Protein AF-A0A7J7CIS4-F1 (afdb_monomer)

Sequence (255 aa):
MTFGASVLRVSGGARSNMLHYSSSLSTHIPLPRSYLYLTNGRTRGRRTAAIASVRTFCSSDNTTSATTDAAVVDGEIANNSCSIKDAGNVLDLRVGRIVRAWKHEEADSLYVEEVDIGEAEPRVICSGLVKYIPIHLLQDKKVVVLANLKPRNMRGVKSSGMLMAASDAAHETVELLEPPESSAPGERIWFGSPEDEDHLPTPATPNQISKRKVWEMVQPHLKSDATCNAMLGEHYMRTSVGVVVCPSLKNANIS

Radius of gyration: 32.39 Å; Cα contacts (8 Å, |Δi|>4): 440; chains: 1; bounding box: 128×71×61 Å

Foldseek 3Di:
DDDDDDDDDDDDDDDDDDDDDDDDDDDDDDDDDDDDDDDDDDDDDDDDDDDDDDDDDDDDDDDDDDDDDDDDPDDPPDDPPVVLQLLQLLWFKAKKWFQDWDQDPPDQQKIWTFIFQPDPGTFTAIDRCNQADDRVCRHRAIFIWRQQADWDDDPNDTHRIYTKWWAAPVNNHIFTKHADPPGDRNFTKGWADLVCPVVRDHHDHNVVCVVVVSCVSQQVQWFAAQVQFTHRNPTFTHGNVGGIGTDDDHRTGMD

pLDDT: mean 78.83, std 26.92, range [26.64, 98.88]

Organism: Tripterygium wilfordii (NCBI:txid458696)

Structure (mmCIF, N/CA/C/O backbone):
data_AF-A0A7J7CIS4-F1
#
_entry.id   AF-A0A7J7CIS4-F1
#
loop_
_atom_site.group_PDB
_atom_site.id
_atom_site.type_symb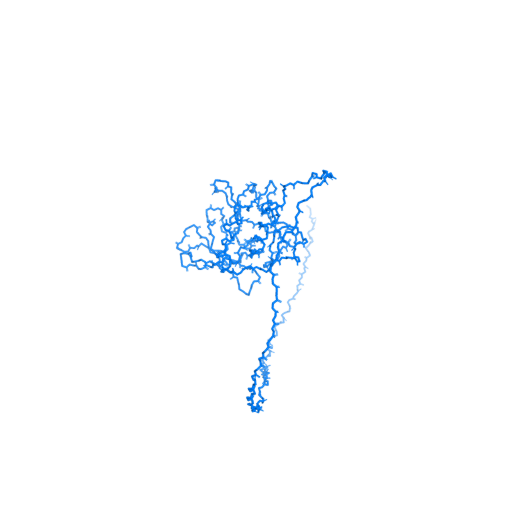ol
_atom_site.label_atom_id
_atom_site.label_alt_id
_atom_site.label_comp_id
_atom_site.label_asym_id
_atom_site.label_entity_id
_atom_site.label_seq_id
_atom_site.pdbx_PDB_ins_code
_atom_site.Cartn_x
_atom_site.Cartn_y
_atom_site.Cartn_z
_atom_site.occupancy
_atom_site.B_iso_or_equiv
_atom_site.auth_seq_id
_atom_site.auth_comp_id
_atom_site.auth_asym_id
_atom_site.auth_atom_id
_atom_site.pdbx_PDB_model_num
ATOM 1 N N . MET A 1 1 ? -64.104 -39.354 -10.771 1.00 43.38 1 MET A N 1
ATOM 2 C CA . MET A 1 1 ? -63.610 -40.679 -11.203 1.00 43.38 1 MET A CA 1
ATOM 3 C C . MET A 1 1 ? -62.099 -40.677 -11.052 1.00 43.38 1 MET A C 1
ATOM 5 O O . MET A 1 1 ? -61.472 -39.669 -11.337 1.00 43.38 1 MET A O 1
ATOM 9 N N . THR A 1 2 ? -61.594 -41.733 -10.434 1.00 38.28 2 THR A N 1
ATOM 10 C CA . THR A 1 2 ? -60.378 -41.822 -9.611 1.00 38.28 2 THR A CA 1
ATOM 11 C C . THR A 1 2 ? -59.174 -42.387 -10.385 1.00 38.28 2 THR A C 1
ATOM 13 O O . THR A 1 2 ? -59.353 -42.859 -11.502 1.00 38.28 2 THR A O 1
ATOM 16 N N . PHE A 1 3 ? -58.016 -42.434 -9.701 1.00 39.81 3 PHE A N 1
ATOM 17 C CA . PHE A 1 3 ? -56.719 -43.087 -10.005 1.00 39.81 3 PHE A CA 1
ATOM 18 C C . PHE A 1 3 ? -55.668 -42.199 -10.701 1.00 39.81 3 PHE A C 1
ATOM 20 O O . PHE A 1 3 ? -55.947 -41.582 -11.714 1.00 39.81 3 PHE A O 1
ATOM 27 N N . GLY A 1 4 ? -54.421 -42.091 -10.231 1.00 38.62 4 GLY A N 1
ATOM 28 C CA . GLY A 1 4 ? -53.753 -42.722 -9.092 1.00 38.62 4 GLY A CA 1
ATOM 29 C C . GLY A 1 4 ? -52.327 -42.169 -8.954 1.00 38.62 4 GLY A C 1
ATOM 30 O O . GLY A 1 4 ? -51.630 -41.980 -9.946 1.00 38.62 4 GLY A O 1
ATOM 31 N N . ALA A 1 5 ? -51.921 -41.879 -7.718 1.00 46.12 5 ALA A N 1
ATOM 32 C CA . ALA A 1 5 ? -50.570 -41.471 -7.352 1.00 46.12 5 ALA A CA 1
ATOM 33 C C . ALA A 1 5 ? -49.656 -42.702 -7.236 1.00 46.12 5 ALA A C 1
ATOM 35 O O . ALA A 1 5 ? -50.068 -43.711 -6.664 1.00 46.12 5 ALA A O 1
ATOM 36 N N . SER A 1 6 ? -48.414 -42.602 -7.719 1.00 50.75 6 SER A N 1
ATOM 37 C CA . SER A 1 6 ? -47.366 -43.588 -7.440 1.00 50.75 6 SER A CA 1
ATOM 38 C C . SER A 1 6 ? -46.267 -42.943 -6.602 1.00 50.75 6 SER A C 1
ATOM 40 O O . SER A 1 6 ? -45.563 -42.035 -7.037 1.00 50.75 6 SER A O 1
ATOM 42 N N . VAL A 1 7 ? -46.196 -43.407 -5.358 1.00 44.12 7 VAL A N 1
ATOM 43 C CA . VAL A 1 7 ? -45.195 -43.099 -4.340 1.00 44.12 7 VAL A CA 1
ATOM 44 C C . VAL A 1 7 ? -44.056 -44.099 -4.513 1.00 44.12 7 VAL A C 1
ATOM 46 O O . VAL A 1 7 ? -44.279 -45.296 -4.340 1.00 44.12 7 VAL A O 1
ATOM 49 N N . LEU A 1 8 ? -42.835 -43.634 -4.797 1.00 48.50 8 LEU A N 1
ATOM 50 C CA . LEU A 1 8 ? -41.644 -44.473 -4.661 1.00 48.50 8 LEU A CA 1
ATOM 51 C C . LEU A 1 8 ? -41.008 -44.220 -3.292 1.00 48.50 8 LEU A C 1
ATOM 53 O O . LEU A 1 8 ? -40.456 -43.160 -3.007 1.00 48.50 8 LEU A O 1
ATOM 57 N N . ARG A 1 9 ? -41.142 -45.229 -2.436 1.00 39.56 9 ARG A N 1
ATOM 58 C CA . ARG A 1 9 ? -40.589 -45.335 -1.090 1.00 39.56 9 ARG A CA 1
ATOM 59 C C . ARG A 1 9 ? -39.289 -46.133 -1.213 1.00 39.56 9 ARG A C 1
ATOM 61 O O . ARG A 1 9 ? -39.345 -47.284 -1.631 1.00 39.56 9 ARG A O 1
ATOM 68 N N . VAL A 1 10 ? -38.144 -45.560 -0.844 1.00 54.62 10 VAL A N 1
ATOM 69 C CA . VAL A 1 10 ? -36.919 -46.338 -0.597 1.00 54.62 10 VAL A CA 1
ATOM 70 C C . VAL A 1 10 ? -36.577 -46.220 0.880 1.00 54.62 10 VAL A C 1
ATOM 72 O O . VAL A 1 10 ? -36.383 -45.136 1.423 1.00 54.62 10 VAL A O 1
ATOM 75 N N . SER A 1 11 ? -36.602 -47.376 1.525 1.00 41.81 11 SER A N 1
ATOM 76 C CA . SER A 1 11 ? -36.380 -47.631 2.940 1.00 41.81 11 SER A CA 1
ATOM 77 C C . SER A 1 11 ? -35.032 -48.314 3.162 1.00 41.81 11 SER A C 1
ATOM 79 O O . SER A 1 11 ? -34.693 -49.225 2.411 1.00 41.81 11 SER A O 1
ATOM 81 N N . GLY A 1 12 ? -34.381 -47.984 4.281 1.00 38.78 12 GLY A N 1
ATOM 82 C CA . GLY A 1 12 ? -33.359 -48.808 4.942 1.00 38.78 12 GLY A CA 1
ATOM 83 C C . GLY A 1 12 ? -31.922 -48.455 4.546 1.00 38.78 12 GLY A C 1
ATOM 84 O O . GLY A 1 12 ? -31.635 -48.218 3.387 1.00 38.78 12 GLY A O 1
ATOM 85 N N . GLY A 1 13 ? -30.947 -48.398 5.444 1.00 37.03 13 GLY A N 1
ATOM 86 C CA . GLY A 1 13 ? -30.909 -48.748 6.856 1.00 37.03 13 GLY A CA 1
ATOM 87 C C . GLY A 1 13 ? -29.479 -48.527 7.359 1.00 37.03 13 GLY A C 1
ATOM 88 O O . GLY A 1 13 ? -28.515 -48.662 6.611 1.00 37.03 13 GLY A O 1
ATOM 89 N N . ALA A 1 14 ? -29.372 -48.133 8.623 1.00 45.22 14 ALA A N 1
ATOM 90 C CA . ALA A 1 14 ? -28.144 -47.789 9.322 1.00 45.22 14 ALA A CA 1
ATOM 91 C C . ALA A 1 14 ? -27.122 -48.933 9.386 1.00 45.22 14 ALA A C 1
ATOM 93 O O . ALA A 1 14 ? -27.507 -50.067 9.661 1.00 45.22 14 ALA A O 1
ATOM 94 N N . ARG A 1 15 ? -25.824 -48.600 9.309 1.00 48.81 15 ARG A N 1
ATOM 95 C CA . ARG A 1 15 ? -24.769 -49.269 10.088 1.00 48.81 15 ARG A CA 1
ATOM 96 C C . ARG A 1 15 ? -23.683 -48.277 10.509 1.00 48.81 15 ARG A C 1
ATOM 98 O O . ARG A 1 15 ? -22.907 -47.776 9.707 1.00 48.81 15 ARG A O 1
ATOM 105 N N . SER A 1 16 ? -23.688 -48.031 11.810 1.00 49.03 16 SER A N 1
ATOM 106 C CA . SER A 1 16 ? -22.592 -47.577 12.655 1.00 49.03 16 SER A CA 1
ATOM 107 C C . SER A 1 16 ? -21.274 -48.297 12.362 1.00 49.03 16 SER A C 1
ATOM 109 O O . SER A 1 16 ? -21.267 -49.523 12.278 1.00 49.03 16 SER A O 1
ATOM 111 N N . ASN A 1 17 ? -20.162 -47.561 12.353 1.00 41.66 17 ASN A N 1
ATOM 112 C CA . ASN A 1 17 ? -18.880 -48.113 12.779 1.00 41.66 17 ASN A CA 1
ATOM 113 C C . ASN A 1 17 ? -18.102 -47.062 13.578 1.00 41.66 17 ASN A C 1
ATOM 115 O O . ASN A 1 17 ? -17.443 -46.176 13.044 1.00 41.66 17 ASN A O 1
ATOM 119 N N . MET A 1 18 ? -18.260 -47.181 14.892 1.00 40.12 18 MET A N 1
ATOM 120 C CA . MET A 1 18 ? -17.401 -46.628 15.924 1.00 40.12 18 MET A CA 1
ATOM 121 C C . MET A 1 18 ? -16.249 -47.622 16.097 1.00 40.12 18 MET A C 1
ATOM 123 O O . MET A 1 18 ? -16.485 -48.758 16.499 1.00 40.12 18 MET A O 1
ATOM 127 N N . LEU A 1 19 ? -15.017 -47.211 15.800 1.00 52.62 19 LEU A N 1
ATOM 128 C CA . LEU A 1 19 ? -13.824 -47.901 16.282 1.00 52.62 19 LEU A CA 1
ATOM 129 C C . LEU A 1 19 ? -13.013 -46.924 17.123 1.00 52.62 19 LEU A C 1
ATOM 131 O O . LEU A 1 19 ? -12.357 -46.012 16.626 1.00 52.62 19 LEU A O 1
ATOM 135 N N . HIS A 1 20 ? -13.129 -47.134 18.428 1.00 42.97 20 HIS A N 1
ATOM 136 C CA . HIS A 1 20 ? -12.180 -46.682 19.425 1.00 42.97 20 HIS A CA 1
ATOM 137 C C . HIS A 1 20 ? -10.912 -47.549 19.373 1.00 42.97 20 HIS A C 1
ATOM 139 O O . HIS A 1 20 ? -10.978 -48.742 19.089 1.00 42.97 20 HIS A O 1
ATOM 145 N N . TYR A 1 21 ? -9.830 -46.938 19.863 1.00 35.41 21 TYR A N 1
ATOM 146 C CA . TYR A 1 21 ? -8.751 -47.559 20.640 1.00 35.41 21 TYR A CA 1
ATOM 147 C C . TYR A 1 21 ? -7.494 -48.031 19.891 1.00 35.41 21 TYR A C 1
ATOM 149 O O . TYR A 1 21 ? -7.466 -49.103 19.300 1.00 35.41 21 TYR A O 1
ATOM 157 N N . SER A 1 22 ? -6.401 -47.278 20.059 1.00 47.31 22 SER A N 1
ATOM 158 C CA . SER A 1 22 ? -5.120 -47.841 20.513 1.00 47.31 22 SER A CA 1
ATOM 159 C C . SER A 1 22 ? -4.146 -46.727 20.908 1.00 47.31 22 SER A C 1
ATOM 161 O O . SER A 1 22 ? -3.707 -45.923 20.092 1.00 47.31 22 SER A O 1
ATOM 163 N N . SER A 1 23 ? -3.825 -46.711 22.193 1.00 43.59 23 SER A N 1
ATOM 164 C CA . SER A 1 23 ? -2.781 -45.957 22.882 1.00 43.59 23 SER A CA 1
ATOM 165 C C . SER A 1 23 ? -1.369 -46.534 22.673 1.00 43.59 23 SER A C 1
ATOM 167 O O . SER A 1 23 ? -1.219 -47.739 22.479 1.00 43.59 23 SER A O 1
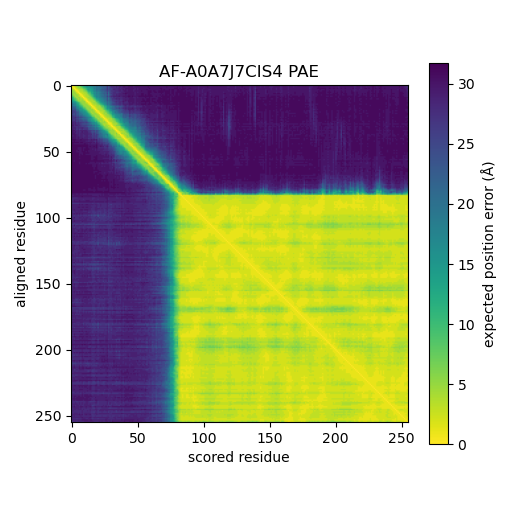ATOM 169 N N . SER A 1 24 ? -0.353 -45.691 22.923 1.00 45.22 24 SER A N 1
ATOM 170 C CA . SER A 1 24 ? 1.086 -46.008 23.095 1.00 45.22 24 SER A CA 1
ATOM 171 C C . SER A 1 24 ? 1.863 -46.220 21.776 1.00 45.22 24 SER A C 1
ATOM 173 O O . SER A 1 24 ? 1.323 -46.772 20.833 1.00 45.22 24 SER A O 1
ATOM 175 N N . LEU A 1 25 ? 3.103 -45.767 21.573 1.00 43.34 25 LEU A N 1
ATOM 176 C CA . LEU A 1 25 ? 4.198 -45.450 22.483 1.00 43.34 25 LEU A CA 1
ATOM 177 C C . LEU A 1 25 ? 4.988 -44.213 22.020 1.00 43.34 25 LEU A C 1
ATOM 179 O O . LEU A 1 25 ? 5.136 -43.932 20.836 1.00 43.34 25 LEU A O 1
ATOM 183 N N . SER A 1 26 ? 5.552 -43.544 23.022 1.00 43.50 26 SER A N 1
ATOM 184 C CA . SER A 1 26 ? 6.710 -42.659 22.944 1.00 43.50 26 SER A CA 1
ATOM 185 C C . SER A 1 26 ? 7.925 -43.393 22.365 1.00 43.50 26 SER A C 1
ATOM 187 O O . SER A 1 26 ? 8.321 -44.428 22.903 1.00 43.50 26 SER A O 1
ATOM 189 N N . THR A 1 27 ? 8.564 -42.820 21.343 1.00 41.56 27 THR A N 1
ATOM 190 C CA . THR A 1 27 ? 9.948 -43.168 20.994 1.00 41.56 27 THR A CA 1
ATOM 191 C C . THR A 1 27 ? 10.748 -41.907 20.694 1.00 41.56 27 THR A C 1
ATOM 193 O O . THR A 1 27 ? 10.729 -41.323 19.616 1.00 41.56 27 THR A O 1
ATOM 196 N N . HIS A 1 28 ? 11.437 -41.504 21.751 1.00 41.34 28 HIS A N 1
ATOM 197 C CA . HIS A 1 28 ? 12.552 -40.583 21.858 1.00 41.34 28 HIS A CA 1
ATOM 198 C C . HIS A 1 28 ? 13.631 -40.837 20.784 1.00 41.34 28 HIS A C 1
ATOM 200 O O . HIS A 1 28 ? 14.272 -41.888 20.787 1.00 41.34 28 HIS A O 1
ATOM 206 N N . ILE A 1 29 ? 13.879 -39.863 19.903 1.00 45.75 29 ILE A N 1
ATOM 207 C CA . ILE A 1 29 ? 15.028 -39.866 18.981 1.00 45.75 29 ILE A CA 1
ATOM 208 C C . ILE A 1 29 ? 16.148 -39.022 19.618 1.00 45.75 29 ILE A C 1
ATOM 210 O O . ILE A 1 29 ? 15.931 -37.835 19.872 1.00 45.75 29 ILE A O 1
ATOM 214 N N . PRO A 1 30 ? 17.326 -39.600 19.922 1.00 53.31 30 PRO A N 1
ATOM 215 C CA . PRO A 1 30 ? 18.410 -38.891 20.588 1.00 53.31 30 PRO A CA 1
ATOM 216 C C . PRO A 1 30 ? 19.279 -38.100 19.598 1.00 53.31 30 PRO A C 1
ATOM 218 O O . PRO A 1 30 ? 19.623 -38.571 18.517 1.00 53.31 30 PRO A O 1
ATOM 221 N N . LEU A 1 31 ? 19.686 -36.904 20.025 1.00 49.66 31 LEU A N 1
ATOM 222 C CA . LEU A 1 31 ? 20.773 -36.120 19.436 1.00 49.66 31 LEU A CA 1
ATOM 223 C C . LEU A 1 31 ? 22.128 -36.794 19.720 1.00 49.66 31 LEU A C 1
ATOM 225 O O . LEU A 1 31 ? 22.349 -37.214 20.860 1.00 49.66 31 LEU A O 1
ATOM 229 N N . PRO A 1 32 ? 23.095 -36.807 18.787 1.00 55.28 32 PRO A N 1
ATOM 230 C CA . PRO A 1 32 ? 24.477 -37.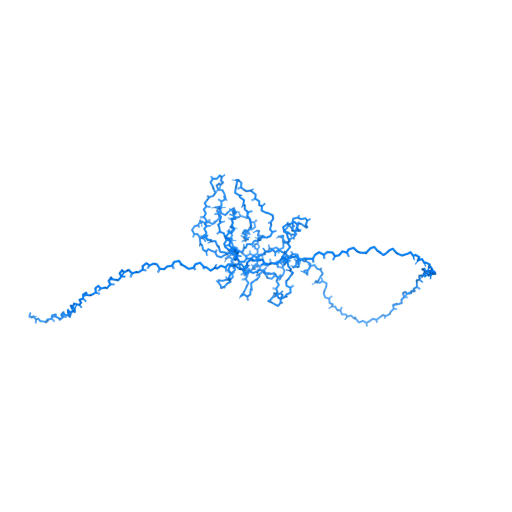087 19.140 1.00 55.28 32 PRO A CA 1
ATOM 231 C C . PRO A 1 32 ? 25.169 -35.808 19.631 1.00 55.28 32 PRO A C 1
ATOM 233 O O . PRO A 1 32 ? 25.260 -34.801 18.926 1.00 55.28 32 PRO A O 1
ATOM 236 N N . ARG A 1 33 ? 25.682 -35.867 20.863 1.00 42.78 33 ARG A N 1
ATOM 237 C CA . ARG A 1 33 ? 26.569 -34.867 21.465 1.00 42.78 33 ARG A CA 1
ATOM 238 C C . ARG A 1 33 ? 27.979 -35.461 21.589 1.00 42.78 33 ARG A C 1
ATOM 240 O O . ARG A 1 33 ? 28.129 -36.582 22.059 1.00 42.78 33 ARG A O 1
ATOM 247 N N . SER A 1 34 ? 28.963 -34.617 21.260 1.00 44.00 34 SER A N 1
ATOM 248 C CA . SER A 1 34 ? 30.368 -34.565 21.724 1.00 44.00 34 SER A CA 1
ATOM 249 C C . SER A 1 34 ? 31.382 -35.636 21.298 1.00 44.00 34 SER A C 1
ATOM 251 O O . SER A 1 34 ? 31.140 -36.813 21.489 1.00 44.00 34 SER A O 1
ATOM 253 N N . TYR A 1 35 ? 32.558 -35.179 20.834 1.00 40.12 35 TYR A N 1
ATOM 254 C CA . TYR A 1 35 ? 33.895 -35.277 21.477 1.00 40.12 35 TYR A CA 1
ATOM 255 C C . TYR A 1 35 ? 34.830 -34.287 20.725 1.00 40.12 35 TYR A C 1
ATOM 257 O O . TYR A 1 35 ? 34.900 -34.349 19.506 1.00 40.12 35 TYR A O 1
ATOM 265 N N . LEU A 1 36 ? 35.302 -33.155 21.266 1.00 39.66 36 LEU A N 1
ATOM 266 C CA . LEU A 1 36 ? 36.326 -32.859 22.288 1.00 39.66 36 LEU A CA 1
ATOM 267 C C . LEU A 1 36 ? 37.814 -33.066 21.893 1.00 39.66 36 LEU A C 1
ATOM 269 O O . LEU A 1 36 ? 38.255 -34.183 21.664 1.00 39.66 36 LEU A O 1
ATOM 273 N N . TYR A 1 37 ? 38.546 -31.943 22.021 1.00 33.12 37 TYR A N 1
ATOM 274 C CA . TYR A 1 37 ? 39.966 -31.705 22.373 1.00 33.12 37 TYR A CA 1
ATOM 275 C C . TYR A 1 37 ? 41.120 -31.844 21.359 1.00 33.12 37 TYR A C 1
ATOM 277 O O . TYR A 1 37 ? 41.297 -32.882 20.743 1.00 33.12 37 TYR A O 1
ATOM 285 N N . LEU A 1 38 ? 41.954 -30.778 21.324 1.00 43.84 38 LEU A N 1
ATOM 286 C CA . LEU A 1 38 ? 43.441 -30.692 21.433 1.00 43.84 38 LEU A CA 1
ATOM 287 C C . LEU A 1 38 ? 43.937 -29.445 20.650 1.00 43.84 38 LEU A C 1
ATOM 289 O O . LEU A 1 38 ? 43.876 -29.416 19.431 1.00 43.84 38 LEU A O 1
ATOM 293 N N . THR A 1 39 ? 44.114 -28.268 21.267 1.00 43.72 39 THR A N 1
ATOM 294 C CA . THR A 1 39 ? 45.294 -27.712 21.990 1.00 43.72 39 THR A CA 1
ATOM 295 C C . THR A 1 39 ? 46.581 -27.489 21.179 1.00 43.72 39 THR A C 1
ATOM 297 O O . THR A 1 39 ? 47.082 -28.411 20.547 1.00 43.72 39 THR A O 1
ATOM 300 N N . ASN A 1 40 ? 47.179 -26.308 21.427 1.00 35.09 40 ASN A N 1
ATOM 301 C CA . ASN A 1 40 ? 48.541 -25.819 21.123 1.00 35.09 40 ASN A CA 1
ATOM 302 C C . ASN A 1 40 ? 48.805 -25.385 19.668 1.00 35.09 40 ASN A C 1
ATOM 304 O O . ASN A 1 40 ? 48.381 -26.033 18.733 1.00 35.09 40 ASN A O 1
ATOM 308 N N . GLY A 1 41 ? 49.529 -24.305 19.366 1.00 33.12 41 GLY A N 1
ATOM 309 C CA . GLY A 1 41 ? 50.251 -23.340 20.185 1.00 33.12 41 GLY A CA 1
ATOM 310 C C . GLY A 1 41 ? 51.091 -22.423 19.277 1.00 33.12 41 GLY A C 1
ATOM 311 O O . GLY A 1 41 ? 51.775 -22.889 18.380 1.00 33.12 41 GLY A O 1
ATOM 312 N N . ARG A 1 42 ? 51.015 -21.111 19.524 1.00 37.62 42 ARG A N 1
ATOM 313 C CA . ARG A 1 42 ? 52.138 -20.156 19.609 1.00 37.62 42 ARG A CA 1
ATOM 314 C C . ARG A 1 42 ? 53.333 -20.336 18.645 1.00 37.62 42 ARG A C 1
ATOM 316 O O . ARG A 1 42 ? 54.230 -21.101 18.961 1.00 37.62 42 ARG A O 1
ATOM 323 N N . THR A 1 43 ? 53.515 -19.406 17.700 1.00 35.16 43 THR A N 1
ATOM 324 C CA . THR A 1 43 ? 54.856 -18.855 17.393 1.00 35.16 43 THR A CA 1
ATOM 325 C C . THR A 1 43 ? 54.800 -17.401 16.927 1.00 35.16 43 THR A C 1
ATOM 327 O O . THR A 1 43 ? 54.160 -17.055 15.940 1.00 35.16 43 THR A O 1
ATOM 330 N N . ARG A 1 44 ? 55.531 -16.558 17.667 1.00 40.56 44 ARG A N 1
ATOM 331 C CA . ARG A 1 44 ? 55.996 -15.222 17.283 1.00 40.56 44 ARG A CA 1
ATOM 332 C C . ARG A 1 44 ? 56.965 -15.330 16.101 1.00 40.56 44 ARG A C 1
ATOM 334 O O . ARG A 1 44 ? 57.840 -16.188 16.123 1.00 40.56 44 ARG A O 1
ATOM 341 N N . GLY A 1 45 ? 56.902 -14.377 15.177 1.00 34.19 45 GLY A N 1
ATOM 342 C CA . GLY A 1 45 ? 57.895 -14.194 14.118 1.00 34.19 45 GLY A CA 1
ATOM 343 C C . GLY A 1 45 ? 57.989 -12.730 13.706 1.00 34.19 45 GLY A C 1
ATOM 344 O O . GLY A 1 45 ? 57.313 -12.283 12.794 1.00 34.19 45 GLY A O 1
ATOM 345 N N . ARG A 1 46 ? 58.810 -11.978 14.437 1.00 40.72 46 ARG A N 1
ATOM 346 C CA . ARG A 1 46 ? 59.243 -10.604 14.156 1.00 40.72 46 ARG A CA 1
ATOM 347 C C . ARG A 1 46 ? 60.201 -10.632 12.961 1.00 40.72 46 ARG A C 1
ATOM 349 O O . ARG A 1 46 ? 61.131 -11.431 13.008 1.00 40.72 46 ARG A O 1
ATOM 356 N N . ARG A 1 47 ? 60.066 -9.733 11.980 1.00 38.09 47 ARG A N 1
ATOM 357 C CA . ARG A 1 47 ? 61.203 -9.240 11.179 1.00 38.09 47 ARG A CA 1
ATOM 358 C C . ARG A 1 47 ? 60.886 -7.918 10.478 1.00 38.09 47 ARG A C 1
ATOM 360 O O . ARG A 1 47 ? 59.778 -7.669 10.029 1.00 38.09 47 ARG A O 1
ATOM 367 N N . THR A 1 48 ? 61.900 -7.072 10.528 1.00 34.00 48 THR A N 1
ATOM 368 C CA . THR A 1 48 ? 62.033 -5.661 10.167 1.00 34.00 48 THR A CA 1
ATOM 369 C C . THR A 1 48 ? 62.659 -5.480 8.779 1.00 34.00 48 THR A C 1
ATOM 371 O O . THR A 1 48 ? 63.217 -6.435 8.247 1.00 34.00 48 THR A O 1
ATOM 374 N N . ALA A 1 49 ? 62.708 -4.208 8.353 1.00 33.47 49 ALA A N 1
ATOM 375 C CA . ALA A 1 49 ? 63.485 -3.587 7.264 1.00 33.47 49 ALA A CA 1
ATOM 376 C C . ALA A 1 49 ? 62.789 -3.620 5.885 1.00 33.47 49 ALA A C 1
ATOM 378 O O . ALA A 1 49 ? 62.466 -4.692 5.401 1.00 33.47 49 ALA A O 1
ATOM 379 N N . ALA A 1 50 ? 62.346 -2.512 5.276 1.00 34.94 50 ALA A N 1
ATOM 380 C CA . ALA A 1 50 ? 62.936 -1.201 4.948 1.00 34.94 50 ALA A CA 1
ATOM 381 C C . ALA A 1 50 ? 63.509 -1.141 3.516 1.00 34.94 50 ALA A C 1
ATOM 383 O O . ALA A 1 50 ? 64.184 -2.066 3.080 1.00 34.94 50 ALA A O 1
ATOM 384 N N . ILE A 1 51 ? 63.317 0.046 2.912 1.00 36.09 51 ILE A N 1
ATOM 385 C CA . ILE A 1 51 ? 64.139 0.742 1.899 1.00 36.09 51 ILE A CA 1
ATOM 386 C C . ILE A 1 51 ? 63.538 0.880 0.478 1.00 36.09 51 ILE A C 1
ATOM 388 O O . ILE A 1 51 ? 63.291 -0.102 -0.209 1.00 36.09 51 ILE A O 1
ATOM 392 N N . ALA A 1 52 ? 63.480 2.164 0.068 1.00 34.72 52 ALA A N 1
ATOM 393 C CA . ALA A 1 52 ? 63.625 2.756 -1.278 1.00 34.72 52 ALA A CA 1
ATOM 394 C C . ALA A 1 52 ? 62.481 2.614 -2.303 1.00 34.72 52 ALA A C 1
ATOM 396 O O . ALA A 1 52 ? 61.835 1.585 -2.373 1.00 34.72 52 ALA A O 1
ATOM 397 N N . SER A 1 53 ? 62.233 3.556 -3.223 1.00 35.44 53 SER A N 1
ATOM 398 C CA . SER A 1 53 ? 62.683 4.941 -3.480 1.00 35.44 53 SER A CA 1
ATOM 399 C C . SER A 1 53 ? 62.002 5.407 -4.793 1.00 35.44 53 SER A C 1
ATOM 401 O O . SER A 1 53 ? 61.607 4.563 -5.590 1.00 35.44 53 SER A O 1
ATOM 403 N N . VAL A 1 54 ? 62.002 6.729 -5.044 1.00 36.34 54 VAL A N 1
ATOM 404 C CA . VAL A 1 54 ? 61.826 7.440 -6.346 1.00 36.34 54 VAL A CA 1
ATOM 405 C C . VAL A 1 54 ? 60.371 7.684 -6.811 1.00 36.34 54 VAL A C 1
ATOM 407 O O . VAL A 1 54 ? 59.659 6.753 -7.152 1.00 36.34 54 VAL A O 1
ATOM 410 N N . ARG A 1 55 ? 59.833 8.909 -6.617 1.00 39.06 55 ARG A N 1
ATOM 411 C CA . ARG A 1 55 ? 59.659 10.062 -7.567 1.00 39.06 55 ARG A CA 1
ATOM 412 C C . ARG A 1 55 ? 58.860 9.713 -8.843 1.00 39.06 55 ARG A C 1
ATOM 414 O O . ARG A 1 55 ? 59.171 8.731 -9.496 1.00 39.06 55 ARG A O 1
ATOM 421 N N . THR A 1 56 ? 57.844 10.480 -9.266 1.00 33.69 56 THR A N 1
ATOM 422 C CA . THR A 1 56 ? 57.952 11.704 -10.115 1.00 33.69 56 THR A CA 1
ATOM 423 C C . THR A 1 56 ? 56.506 12.056 -10.553 1.00 33.69 56 THR A C 1
ATOM 425 O O . THR A 1 56 ? 55.804 11.165 -11.007 1.00 33.69 56 THR A O 1
ATOM 428 N N . PHE A 1 57 ? 55.928 13.197 -10.152 1.00 35.38 57 PHE A N 1
ATOM 429 C CA . PHE A 1 57 ? 55.799 14.486 -10.875 1.00 35.38 57 PHE A CA 1
ATOM 430 C C . PHE A 1 57 ? 54.458 14.652 -11.619 1.00 35.38 57 PHE A C 1
ATOM 432 O O . PHE A 1 57 ? 54.106 13.867 -12.492 1.00 35.38 57 PHE A O 1
ATOM 439 N N . CYS A 1 58 ? 53.730 15.708 -11.249 1.00 36.12 58 CYS A N 1
ATOM 440 C CA . CYS A 1 58 ? 52.570 16.239 -11.958 1.00 36.12 58 CYS A CA 1
ATOM 441 C C . CYS A 1 58 ? 53.044 17.025 -13.184 1.00 36.12 58 CYS A C 1
ATOM 443 O O . CYS A 1 58 ? 54.009 17.771 -13.046 1.00 36.12 58 CYS A O 1
ATOM 445 N N . SER A 1 59 ? 52.340 16.978 -14.316 1.00 36.34 59 SER A N 1
ATOM 446 C CA . SER A 1 59 ? 52.217 18.135 -15.220 1.00 36.34 59 SER A CA 1
ATOM 447 C C . SER A 1 59 ? 51.063 17.971 -16.204 1.00 36.34 59 SER A C 1
ATOM 449 O O . SER A 1 59 ? 50.674 16.862 -16.560 1.00 36.34 59 SER A O 1
ATOM 451 N N . SER A 1 60 ? 50.532 19.137 -16.543 1.00 37.88 60 SER A N 1
ATOM 452 C CA . SER A 1 60 ? 49.249 19.478 -17.137 1.00 37.88 60 SER A CA 1
ATOM 453 C C . SER A 1 60 ? 49.196 19.408 -18.669 1.00 37.88 60 SER A C 1
ATOM 455 O O . SER A 1 60 ? 50.218 19.262 -19.332 1.00 37.88 60 SER A O 1
ATOM 457 N N . ASP A 1 61 ? 47.975 19.649 -19.159 1.00 33.97 61 ASP A N 1
ATOM 458 C CA . ASP A 1 61 ? 47.585 20.261 -20.435 1.00 33.97 61 ASP A CA 1
ATOM 459 C C . ASP A 1 61 ? 47.772 19.472 -21.736 1.00 33.97 61 ASP A C 1
ATOM 461 O O . ASP A 1 61 ? 48.883 19.245 -22.205 1.00 33.97 61 ASP A O 1
ATOM 465 N N . ASN A 1 62 ? 46.646 19.228 -22.425 1.00 36.09 62 ASN A N 1
ATOM 466 C CA . ASN A 1 62 ? 46.518 19.759 -23.781 1.00 36.09 62 ASN A CA 1
ATOM 467 C C . ASN A 1 62 ? 45.064 19.875 -24.283 1.00 36.09 62 ASN A C 1
ATOM 469 O O . ASN A 1 62 ? 44.321 18.901 -24.314 1.00 36.09 62 ASN A O 1
ATOM 473 N N . THR A 1 63 ? 44.763 21.079 -24.775 1.00 30.48 63 THR A N 1
ATOM 474 C CA . THR A 1 63 ? 44.155 21.375 -26.084 1.00 30.48 63 THR A CA 1
ATOM 475 C C . THR A 1 63 ? 42.719 20.933 -26.388 1.00 30.48 63 THR A C 1
ATOM 477 O O . THR A 1 63 ? 42.422 19.817 -26.800 1.00 30.48 63 THR A O 1
ATOM 480 N N . THR A 1 64 ? 41.858 21.950 -26.347 1.00 37.81 64 THR A N 1
ATOM 481 C CA . THR A 1 64 ? 40.648 22.149 -27.147 1.00 37.81 64 THR A CA 1
ATOM 482 C C . THR A 1 64 ? 40.943 22.053 -28.647 1.00 37.81 64 THR A C 1
ATOM 484 O O . THR A 1 64 ? 41.829 22.736 -29.157 1.00 37.81 64 THR A O 1
ATOM 487 N N . SER A 1 65 ? 40.147 21.290 -29.391 1.00 31.98 65 SER A N 1
ATOM 488 C CA . SER A 1 65 ? 39.986 21.455 -30.840 1.00 31.98 65 SER A CA 1
ATOM 489 C C . SER A 1 65 ? 38.592 20.979 -31.235 1.00 31.98 65 SER A C 1
ATOM 491 O O . SER A 1 65 ? 38.228 19.831 -31.003 1.00 31.98 65 SER A O 1
ATOM 493 N N . ALA A 1 66 ? 37.806 21.900 -31.784 1.00 33.47 66 ALA A N 1
ATOM 494 C CA . ALA A 1 66 ? 36.466 21.681 -32.307 1.00 33.47 66 ALA A CA 1
ATOM 495 C C . ALA A 1 66 ? 36.520 21.547 -33.832 1.00 33.47 66 ALA A C 1
ATOM 497 O O . ALA A 1 66 ? 37.191 22.368 -34.456 1.00 33.47 66 ALA A O 1
ATOM 498 N N . THR A 1 67 ? 35.766 20.614 -34.435 1.00 26.64 67 THR A N 1
ATOM 499 C CA . THR A 1 67 ? 35.104 20.815 -35.747 1.00 26.64 67 THR A CA 1
ATOM 500 C C . THR A 1 67 ? 33.983 19.779 -35.999 1.00 26.64 67 THR A C 1
ATOM 502 O O . THR A 1 67 ? 34.243 18.584 -36.053 1.00 26.64 67 THR A O 1
ATOM 505 N N . THR A 1 68 ? 32.758 20.309 -36.139 1.00 28.02 68 THR A N 1
ATOM 506 C CA . THR A 1 68 ? 31.633 19.989 -37.062 1.00 28.02 68 THR A CA 1
ATOM 507 C C . THR A 1 68 ? 30.978 18.600 -37.207 1.00 28.02 68 THR A C 1
ATOM 509 O O . THR A 1 68 ? 31.606 17.621 -37.591 1.00 28.02 68 THR A O 1
ATOM 512 N N . ASP A 1 69 ? 29.640 18.678 -37.101 1.00 27.55 69 ASP A N 1
ATOM 513 C CA . ASP A 1 69 ? 28.561 17.997 -37.843 1.00 27.55 69 ASP A CA 1
ATOM 514 C C . ASP A 1 69 ? 28.206 16.526 -37.572 1.00 27.55 69 ASP A C 1
ATOM 516 O O . ASP A 1 69 ? 28.723 15.607 -38.195 1.00 27.55 69 ASP A O 1
ATOM 520 N N . ALA A 1 70 ? 27.156 16.340 -36.759 1.00 33.56 70 ALA A N 1
ATOM 521 C CA . ALA A 1 70 ? 25.928 15.639 -37.158 1.00 33.56 70 ALA A CA 1
ATOM 522 C C . ALA A 1 70 ? 24.829 15.902 -36.111 1.00 33.56 70 ALA A C 1
ATOM 524 O O . ALA A 1 70 ? 24.965 15.542 -34.943 1.00 33.56 70 ALA A O 1
ATOM 525 N N . ALA A 1 71 ? 23.742 16.557 -36.522 1.00 37.47 71 ALA A N 1
ATOM 526 C CA . ALA A 1 71 ? 22.578 16.794 -35.680 1.00 37.47 71 ALA A CA 1
ATOM 527 C C . ALA A 1 71 ? 21.846 15.471 -35.403 1.00 37.47 71 ALA A C 1
ATOM 529 O O . ALA A 1 71 ? 21.204 14.912 -36.291 1.00 37.47 71 ALA A O 1
ATOM 530 N N . VAL A 1 72 ? 21.926 15.002 -34.159 1.00 34.84 72 VAL A N 1
ATOM 531 C CA . VAL A 1 72 ? 20.999 14.022 -33.593 1.00 34.84 72 VAL A CA 1
ATOM 532 C C . VAL A 1 72 ? 20.149 14.797 -32.599 1.00 34.84 72 VAL A C 1
ATOM 534 O O . VAL A 1 72 ? 20.649 15.289 -31.590 1.00 34.84 72 VAL A O 1
ATOM 537 N N . VAL A 1 73 ? 18.881 14.999 -32.945 1.00 43.91 73 VAL A N 1
ATOM 538 C CA . VAL A 1 73 ? 17.889 15.547 -32.023 1.00 43.91 73 VAL A CA 1
ATOM 539 C C . VAL A 1 73 ? 17.456 14.366 -31.172 1.00 43.91 73 VAL A C 1
ATOM 541 O O . VAL A 1 73 ? 16.619 13.584 -31.610 1.00 43.91 73 VAL A O 1
ATOM 544 N N . ASP A 1 74 ? 18.085 14.188 -30.013 1.00 32.47 74 ASP A N 1
ATOM 545 C CA . ASP A 1 74 ? 17.594 13.240 -29.022 1.00 32.47 74 ASP A CA 1
ATOM 546 C C . ASP A 1 74 ? 17.223 13.975 -27.741 1.00 32.47 74 ASP A C 1
ATOM 548 O O . ASP A 1 74 ? 17.918 14.881 -27.275 1.00 32.47 74 ASP A O 1
ATOM 552 N N . GLY A 1 75 ? 16.024 13.645 -27.283 1.00 36.31 75 GLY A N 1
ATOM 553 C CA . GLY A 1 75 ? 15.238 14.413 -26.344 1.00 36.31 75 GLY A CA 1
ATOM 554 C C . GLY A 1 75 ? 15.834 14.397 -24.949 1.00 36.31 75 GLY A C 1
ATOM 555 O O . GLY A 1 75 ? 16.114 13.359 -24.356 1.00 36.31 75 GLY A O 1
ATOM 556 N N . GLU A 1 76 ? 15.933 15.588 -24.383 1.00 38.97 76 GLU A N 1
ATOM 557 C CA . GLU A 1 76 ? 16.233 15.826 -22.983 1.00 38.97 76 GLU A CA 1
ATOM 558 C C . GLU A 1 76 ? 15.006 15.488 -22.112 1.00 38.97 76 GLU A C 1
ATOM 560 O O . GLU A 1 76 ? 14.338 16.371 -21.592 1.00 38.97 76 GLU A O 1
ATOM 565 N N . ILE A 1 77 ? 14.681 14.195 -21.979 1.00 43.91 77 ILE A N 1
ATOM 566 C CA . ILE A 1 77 ? 13.758 13.636 -20.969 1.00 43.91 77 ILE A CA 1
ATOM 567 C C . ILE A 1 77 ? 14.296 12.253 -20.542 1.00 43.91 77 ILE A C 1
ATOM 569 O O . ILE A 1 77 ? 13.691 11.222 -20.807 1.00 43.91 77 ILE A O 1
ATOM 573 N N . ALA A 1 78 ? 15.4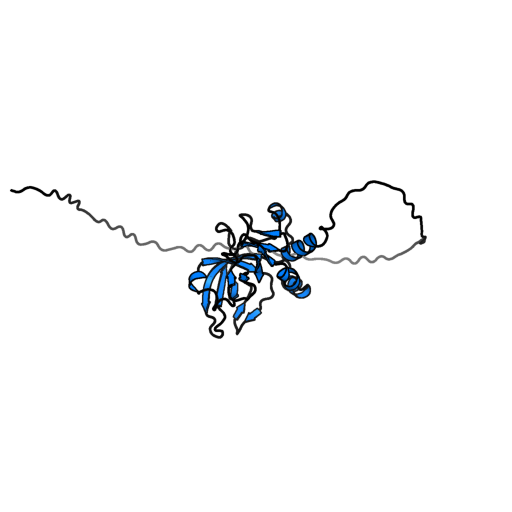84 12.182 -19.934 1.00 37.53 78 ALA A N 1
ATOM 574 C CA . ALA A 1 78 ? 16.024 10.889 -19.467 1.00 37.53 78 ALA A CA 1
ATOM 575 C C . ALA A 1 78 ? 16.820 10.934 -18.152 1.00 37.53 78 ALA A C 1
ATOM 577 O O . ALA A 1 78 ? 17.187 9.885 -17.632 1.00 37.53 78 ALA A O 1
ATOM 578 N N . ASN A 1 79 ? 17.054 12.110 -17.556 1.00 39.00 79 ASN A N 1
ATOM 579 C CA . ASN A 1 79 ? 17.980 12.204 -16.416 1.00 39.00 79 ASN A CA 1
ATOM 580 C C . ASN A 1 79 ? 17.326 12.247 -15.023 1.00 39.00 79 ASN A C 1
ATOM 582 O O . ASN A 1 79 ? 18.027 12.034 -14.040 1.00 39.00 79 ASN A O 1
ATOM 586 N N . ASN A 1 80 ? 16.002 12.430 -14.908 1.00 46.66 80 ASN A N 1
ATOM 587 C CA . ASN A 1 80 ? 15.313 12.426 -13.600 1.00 46.66 80 ASN A CA 1
ATOM 588 C C . ASN A 1 80 ? 14.391 11.217 -13.358 1.00 46.66 80 ASN A C 1
ATOM 590 O O . ASN A 1 80 ? 14.135 10.877 -12.203 1.00 46.66 80 ASN A O 1
ATOM 594 N N . SER A 1 81 ? 13.903 10.543 -14.404 1.00 51.75 81 SER A N 1
ATOM 595 C CA . SER A 1 81 ? 12.957 9.421 -14.270 1.00 51.75 81 SER A CA 1
ATOM 596 C C . SER A 1 81 ? 13.618 8.139 -13.748 1.00 51.75 81 SER A C 1
ATOM 598 O O . SER A 1 81 ? 12.991 7.390 -12.999 1.00 51.75 81 SER A O 1
ATOM 600 N N . CYS A 1 82 ? 14.895 7.915 -14.077 1.00 57.94 82 CYS A N 1
ATOM 601 C CA . CYS A 1 82 ? 15.675 6.777 -13.582 1.00 57.94 82 CYS A CA 1
ATOM 602 C C . CYS A 1 82 ? 15.967 6.909 -12.072 1.00 57.94 82 CYS A C 1
ATOM 604 O O . CYS A 1 82 ? 15.763 5.970 -11.308 1.00 57.94 82 CYS A O 1
ATOM 606 N N . SER A 1 83 ? 16.290 8.122 -11.596 1.00 84.38 83 SER A N 1
ATOM 607 C CA . SER A 1 83 ? 16.615 8.339 -10.177 1.00 84.38 83 SER A CA 1
ATOM 608 C C . SER A 1 83 ? 15.431 8.107 -9.234 1.00 84.38 83 SER A C 1
ATOM 610 O O . SER A 1 83 ? 15.638 7.627 -8.118 1.00 84.38 83 SER A O 1
ATOM 612 N N . ILE A 1 84 ? 14.208 8.486 -9.628 1.00 94.69 84 ILE A N 1
ATOM 613 C CA . ILE A 1 84 ? 13.047 8.350 -8.738 1.00 94.69 84 ILE A CA 1
ATOM 614 C C . ILE A 1 84 ? 12.522 6.914 -8.706 1.00 94.69 84 ILE A C 1
ATOM 616 O O . ILE A 1 84 ? 12.166 6.429 -7.634 1.00 94.69 84 ILE A O 1
ATOM 620 N N . LYS A 1 85 ? 12.551 6.211 -9.849 1.00 95.56 85 LYS A N 1
ATOM 621 C CA . LYS A 1 85 ? 12.239 4.778 -9.943 1.00 95.56 85 LYS A CA 1
ATOM 622 C C . LYS A 1 85 ? 13.129 3.974 -9.002 1.00 95.56 85 LYS A C 1
ATOM 624 O O . LYS A 1 85 ? 12.622 3.204 -8.190 1.00 95.56 85 LYS A O 1
ATOM 629 N N . ASP A 1 86 ? 14.437 4.208 -9.056 1.00 95.25 86 ASP A N 1
ATOM 630 C CA . ASP A 1 86 ? 15.406 3.507 -8.213 1.00 95.25 86 ASP A CA 1
ATOM 631 C C . ASP A 1 86 ? 15.187 3.807 -6.724 1.00 95.25 86 ASP A C 1
ATOM 633 O O . ASP A 1 86 ? 15.241 2.905 -5.884 1.00 95.25 86 ASP A O 1
ATOM 637 N N . ALA A 1 87 ? 14.868 5.062 -6.384 1.00 95.88 87 ALA A N 1
ATOM 638 C CA . ALA A 1 87 ? 14.491 5.443 -5.024 1.00 95.88 87 ALA A CA 1
ATOM 639 C C . ALA A 1 87 ? 13.188 4.761 -4.562 1.00 95.88 87 ALA A C 1
ATOM 641 O O . ALA A 1 87 ? 13.081 4.364 -3.402 1.00 95.88 87 ALA A O 1
ATOM 642 N N . GLY A 1 88 ? 12.213 4.581 -5.454 1.00 97.19 88 GLY A N 1
ATOM 643 C CA . GLY A 1 88 ? 10.999 3.815 -5.180 1.00 97.19 88 GLY A CA 1
ATOM 644 C C . GLY A 1 88 ? 11.282 2.329 -4.970 1.00 97.19 88 GLY A C 1
ATOM 645 O O . GLY A 1 88 ? 10.789 1.741 -4.014 1.00 97.19 88 GLY A O 1
ATOM 646 N N . ASN A 1 89 ? 12.132 1.728 -5.803 1.00 97.69 89 ASN A N 1
ATOM 647 C CA . ASN A 1 89 ? 12.420 0.292 -5.775 1.00 97.69 89 ASN A CA 1
ATOM 648 C C . ASN A 1 89 ? 13.234 -0.165 -4.553 1.00 97.69 89 ASN A C 1
ATOM 650 O O . ASN A 1 89 ? 13.262 -1.359 -4.253 1.00 97.69 89 ASN A O 1
ATOM 654 N N . VAL A 1 90 ? 13.862 0.750 -3.802 1.00 97.56 90 VAL A N 1
ATOM 655 C CA . VAL A 1 90 ? 14.459 0.420 -2.492 1.00 97.56 90 VAL A CA 1
ATOM 656 C C . VAL A 1 90 ? 13.443 0.403 -1.339 1.00 97.56 90 VAL A C 1
ATOM 658 O O . VAL A 1 90 ? 13.789 -0.041 -0.237 1.00 97.56 90 VAL A O 1
ATOM 661 N N . LEU A 1 91 ? 12.210 0.879 -1.550 1.00 98.38 91 LEU A N 1
ATOM 662 C CA . LEU A 1 91 ? 11.103 0.670 -0.614 1.00 98.38 91 LEU A CA 1
ATOM 663 C C . LEU A 1 91 ? 10.694 -0.811 -0.625 1.00 98.38 91 LEU A C 1
ATOM 665 O O . LEU A 1 91 ? 10.735 -1.476 -1.658 1.00 98.38 91 LEU A O 1
ATOM 669 N N . ASP A 1 92 ? 10.311 -1.338 0.538 1.00 98.50 92 ASP A N 1
ATOM 670 C CA . ASP A 1 92 ? 9.785 -2.701 0.656 1.00 98.50 92 ASP A CA 1
ATOM 671 C C . ASP A 1 92 ? 8.262 -2.635 0.550 1.00 98.50 92 ASP A C 1
ATOM 673 O O . ASP A 1 92 ? 7.568 -2.542 1.563 1.00 98.50 92 ASP A O 1
ATOM 677 N N . LEU A 1 93 ? 7.754 -2.573 -0.679 1.00 98.75 93 LEU A N 1
ATOM 678 C CA . LEU A 1 93 ? 6.326 -2.676 -0.961 1.00 98.75 93 LEU A CA 1
ATOM 679 C C . LEU A 1 93 ? 5.975 -4.144 -1.181 1.00 98.75 93 LEU A C 1
ATOM 681 O O . LEU A 1 93 ? 6.622 -4.827 -1.976 1.00 98.75 93 LEU A O 1
ATOM 685 N N . ARG A 1 94 ? 4.945 -4.627 -0.488 1.00 98.75 94 ARG A N 1
ATOM 686 C CA . ARG A 1 94 ? 4.482 -6.012 -0.604 1.00 98.75 94 ARG A CA 1
ATOM 687 C C . ARG A 1 94 ? 2.980 -6.109 -0.714 1.00 98.75 94 ARG A C 1
ATOM 689 O O . ARG A 1 94 ? 2.247 -5.280 -0.176 1.00 98.75 94 ARG A O 1
ATOM 696 N N . VAL A 1 95 ? 2.533 -7.172 -1.362 1.00 98.88 95 VAL A N 1
ATOM 697 C CA . VAL A 1 95 ? 1.145 -7.616 -1.294 1.00 98.88 95 VAL A CA 1
ATOM 698 C C . VAL A 1 95 ? 0.861 -8.081 0.131 1.00 98.88 95 VAL A C 1
ATOM 700 O O . VAL A 1 95 ? 1.579 -8.915 0.679 1.00 98.88 95 VAL A O 1
ATOM 703 N N . GLY A 1 96 ? -0.184 -7.538 0.741 1.00 98.69 96 GLY A N 1
ATOM 704 C CA . GLY A 1 96 ? -0.689 -7.952 2.041 1.00 98.69 96 GLY A CA 1
ATOM 705 C C . GLY A 1 96 ? -2.115 -8.474 1.944 1.00 98.69 96 GLY A C 1
ATOM 706 O O . GLY A 1 96 ? -2.869 -8.085 1.053 1.00 98.69 96 GLY A O 1
ATOM 707 N N . ARG A 1 97 ? -2.504 -9.329 2.886 1.00 98.62 97 ARG A N 1
ATOM 708 C CA . ARG A 1 97 ? -3.894 -9.733 3.117 1.00 98.62 97 ARG A CA 1
ATOM 709 C C . ARG A 1 97 ? -4.275 -9.399 4.549 1.00 98.62 97 ARG A C 1
ATOM 711 O O . ARG A 1 97 ? -3.617 -9.852 5.483 1.00 98.62 97 ARG A O 1
ATOM 718 N N . ILE A 1 98 ? -5.343 -8.634 4.726 1.00 98.56 98 ILE A N 1
ATOM 719 C CA . ILE A 1 98 ? -5.865 -8.317 6.056 1.00 98.56 98 ILE A CA 1
ATOM 720 C C . ILE A 1 98 ? -6.549 -9.567 6.617 1.00 98.56 98 ILE A C 1
ATOM 722 O O . ILE A 1 98 ? -7.599 -9.980 6.136 1.00 98.56 98 ILE A O 1
ATOM 726 N N . VAL A 1 99 ? -5.946 -10.173 7.636 1.00 98.25 99 VAL A N 1
ATOM 727 C CA . VAL A 1 99 ? -6.476 -11.362 8.321 1.00 98.25 99 VAL A CA 1
ATOM 728 C C . VAL A 1 99 ? -7.529 -10.964 9.349 1.00 98.25 99 VAL A C 1
ATOM 730 O O . VAL A 1 99 ? -8.486 -11.700 9.584 1.00 98.25 99 VAL A O 1
ATOM 733 N N . ARG A 1 100 ? -7.360 -9.794 9.972 1.00 98.00 100 ARG A N 1
ATOM 734 C CA . ARG A 1 100 ? -8.270 -9.275 10.992 1.00 98.00 100 ARG A CA 1
ATOM 735 C C . ARG A 1 100 ? -8.199 -7.756 11.035 1.00 98.00 100 ARG A C 1
ATOM 737 O O . ARG A 1 100 ? -7.111 -7.199 10.942 1.00 98.00 100 ARG A O 1
ATOM 744 N N . ALA A 1 101 ? -9.335 -7.095 11.238 1.00 98.12 101 ALA A N 1
ATOM 745 C CA . ALA A 1 101 ? -9.403 -5.656 11.488 1.00 98.12 101 ALA A CA 1
ATOM 746 C C . ALA A 1 101 ? -10.384 -5.347 12.628 1.00 98.12 101 ALA A C 1
ATOM 748 O O . ALA A 1 101 ? -11.454 -5.950 12.721 1.00 98.12 101 ALA A O 1
ATOM 749 N N . TRP A 1 102 ? -10.032 -4.405 13.503 1.00 97.88 102 TRP A N 1
ATOM 750 C CA . TRP A 1 102 ? -10.892 -3.903 14.583 1.00 97.88 102 TRP A CA 1
ATOM 751 C C . TRP A 1 102 ? -10.689 -2.399 14.783 1.00 97.88 102 TRP A C 1
ATOM 753 O O . TRP A 1 102 ? -9.699 -1.824 14.336 1.00 97.88 102 TRP A O 1
ATOM 763 N N . LYS A 1 103 ? -11.647 -1.725 15.429 1.00 98.06 103 LYS A N 1
ATOM 764 C CA . LYS A 1 103 ? -11.490 -0.309 15.797 1.00 98.06 103 LYS A CA 1
ATOM 765 C C . LYS A 1 103 ? -10.476 -0.170 16.922 1.00 98.06 103 LYS A C 1
ATOM 767 O O . LYS A 1 103 ? -10.484 -0.962 17.861 1.00 98.06 103 LYS A O 1
ATOM 772 N N . HIS A 1 104 ? -9.639 0.854 16.838 1.00 97.94 104 HIS A N 1
ATOM 773 C CA . HIS A 1 104 ? -8.699 1.171 17.899 1.00 97.94 104 HIS A CA 1
ATOM 774 C C . HIS A 1 104 ? -9.446 1.638 19.160 1.00 97.94 104 HIS A C 1
ATOM 776 O O . HIS A 1 104 ? -10.319 2.497 19.081 1.00 97.94 104 HIS A O 1
ATOM 782 N N . GLU A 1 105 ? -9.075 1.116 20.331 1.00 96.69 105 GLU A N 1
ATOM 783 C CA . GLU A 1 105 ? -9.782 1.381 21.598 1.00 96.69 105 GLU A CA 1
ATOM 784 C C . GLU A 1 105 ? -9.679 2.849 22.041 1.00 96.69 105 GLU A C 1
ATOM 786 O O . GLU A 1 105 ? -10.657 3.440 22.484 1.00 96.69 105 GLU A O 1
ATOM 791 N N . GLU A 1 106 ? -8.502 3.457 21.873 1.00 95.69 106 GLU A N 1
ATOM 792 C CA . GLU A 1 106 ? -8.238 4.853 22.259 1.00 95.69 106 GLU A CA 1
ATOM 793 C C . GLU A 1 106 ? -8.300 5.868 21.092 1.00 95.69 106 GLU A C 1
ATOM 795 O O . GLU A 1 106 ? -7.869 7.014 21.250 1.00 95.69 106 GLU A O 1
ATOM 800 N N . ALA A 1 107 ? -8.748 5.470 19.890 1.00 96.62 107 ALA A N 1
ATOM 801 C CA . ALA A 1 107 ? -8.707 6.346 18.714 1.00 96.62 107 ALA A CA 1
ATOM 802 C C . ALA A 1 107 ? -9.847 6.104 17.715 1.00 96.62 107 ALA A C 1
ATOM 804 O O . ALA A 1 107 ? -9.796 5.188 16.898 1.00 96.62 107 ALA A O 1
ATOM 805 N N . ASP A 1 108 ? -10.811 7.025 17.683 1.00 96.69 108 ASP A N 1
ATOM 806 C CA . ASP A 1 108 ? -12.016 6.914 16.847 1.00 96.69 108 ASP A CA 1
ATOM 807 C C . ASP A 1 108 ? -11.746 6.931 15.337 1.00 96.69 108 ASP A C 1
ATOM 809 O O . ASP A 1 108 ? -12.573 6.481 14.548 1.00 96.69 108 ASP A O 1
ATOM 813 N N . SER A 1 109 ? -10.606 7.482 14.914 1.00 96.81 109 SER A N 1
ATOM 814 C CA . SER A 1 109 ? -10.232 7.576 13.502 1.00 96.81 109 SER A CA 1
ATOM 815 C C . SER A 1 109 ? -9.362 6.421 13.017 1.00 96.81 109 SER A C 1
ATOM 817 O O . SER A 1 109 ? -9.002 6.421 11.841 1.00 96.81 109 SER A O 1
ATOM 819 N N . LEU A 1 110 ? -8.971 5.491 13.897 1.00 98.00 110 LEU A N 1
ATOM 820 C CA . LEU A 1 110 ? -8.022 4.431 13.569 1.00 98.00 110 LEU A CA 1
ATOM 821 C C . LEU A 1 110 ? -8.664 3.046 13.604 1.00 98.00 110 LEU A C 1
ATOM 823 O O . LEU A 1 110 ? -9.393 2.691 14.533 1.00 98.00 110 LEU A O 1
ATOM 827 N N . TYR A 1 111 ? -8.314 2.241 12.611 1.00 98.50 111 TYR A N 1
ATOM 828 C CA . TYR A 1 111 ? -8.397 0.794 12.711 1.00 98.50 111 TYR A CA 1
ATOM 829 C C . TYR A 1 111 ? -7.042 0.226 13.128 1.00 98.50 111 TYR A C 1
ATOM 831 O O . TYR A 1 111 ? -6.000 0.873 12.984 1.00 98.50 111 TYR A O 1
ATOM 839 N N . VAL A 1 112 ? -7.084 -0.982 13.675 1.00 98.50 112 VAL A N 1
ATOM 840 C CA . VAL A 1 112 ? -5.927 -1.841 13.887 1.00 98.50 112 VAL A CA 1
ATOM 841 C C . VAL A 1 112 ? -6.144 -3.095 13.056 1.00 98.50 112 VAL A C 1
ATOM 843 O O . VAL A 1 112 ? -7.194 -3.733 13.156 1.00 98.50 112 VAL A O 1
ATOM 846 N N . GLU A 1 113 ? -5.166 -3.419 12.223 1.00 98.69 113 GLU A N 1
ATOM 847 C CA . GLU A 1 113 ? -5.201 -4.545 11.303 1.00 98.69 113 GLU A CA 1
ATOM 848 C C . GLU A 1 113 ? -4.064 -5.526 11.583 1.00 98.69 113 GLU A C 1
ATOM 850 O O . GLU A 1 113 ? -2.921 -5.128 11.799 1.00 98.69 113 GLU A O 1
ATOM 855 N N . GLU A 1 114 ? -4.363 -6.819 11.515 1.00 98.56 114 GLU A N 1
ATOM 856 C CA . GLU A 1 114 ? -3.364 -7.875 11.355 1.00 98.56 114 GLU A CA 1
ATOM 857 C C . GLU A 1 114 ? -3.264 -8.214 9.874 1.00 98.56 114 GLU A C 1
ATOM 859 O O . GLU A 1 114 ? -4.228 -8.686 9.266 1.00 98.56 114 GLU A O 1
ATOM 864 N N . VAL A 1 115 ? -2.102 -7.950 9.285 1.00 98.81 115 VAL A N 1
ATOM 865 C CA . VAL A 1 115 ? -1.877 -8.069 7.845 1.00 98.81 115 VAL A CA 1
ATOM 866 C C . VAL A 1 115 ? -0.797 -9.105 7.580 1.00 98.81 115 VAL A C 1
ATOM 868 O O . VAL A 1 115 ? 0.358 -8.946 7.977 1.00 98.81 115 VAL A O 1
ATOM 871 N N . ASP A 1 116 ? -1.186 -10.177 6.903 1.00 98.69 116 ASP A N 1
ATOM 872 C CA . ASP A 1 116 ? -0.286 -11.206 6.403 1.00 98.69 116 ASP A CA 1
ATOM 873 C C . ASP A 1 116 ? 0.446 -10.675 5.168 1.00 98.69 116 ASP A C 1
ATOM 875 O O . ASP A 1 116 ? -0.178 -10.359 4.155 1.00 98.69 116 ASP A O 1
ATOM 879 N N . ILE A 1 117 ? 1.768 -10.565 5.272 1.00 98.31 117 ILE A N 1
ATOM 880 C CA . ILE A 1 117 ? 2.668 -10.154 4.189 1.00 98.31 117 ILE A CA 1
ATOM 881 C C . ILE A 1 117 ? 3.701 -11.251 3.881 1.00 98.31 117 ILE A C 1
ATOM 883 O O . ILE A 1 117 ? 4.843 -10.949 3.529 1.00 98.31 117 ILE A O 1
ATOM 887 N N . GLY A 1 118 ? 3.334 -12.523 4.073 1.00 97.25 118 GLY A N 1
ATOM 888 C CA . GLY A 1 118 ? 4.208 -13.674 3.812 1.00 97.25 118 GLY A CA 1
ATOM 889 C C . GLY A 1 118 ? 5.368 -13.828 4.803 1.00 97.25 118 GLY A C 1
ATOM 890 O O . GLY A 1 118 ? 6.358 -14.495 4.507 1.00 97.25 118 GLY A O 1
ATOM 891 N N . GLU A 1 119 ? 5.273 -13.190 5.97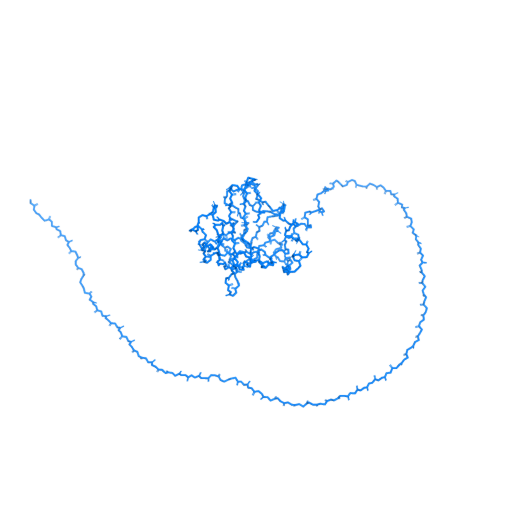0 1.00 97.31 119 GLU A N 1
ATOM 892 C CA . GLU A 1 119 ? 6.182 -13.401 7.099 1.00 97.31 119 GLU A CA 1
ATOM 893 C C . GLU A 1 119 ? 5.676 -14.536 8.003 1.00 97.31 119 GLU A C 1
ATOM 895 O O . GLU A 1 119 ? 4.579 -15.054 7.816 1.00 97.31 119 GLU A O 1
ATOM 900 N N . ALA A 1 120 ? 6.480 -14.935 8.995 1.00 97.00 120 ALA A N 1
ATOM 901 C CA . ALA A 1 120 ? 6.096 -15.994 9.933 1.00 97.00 120 ALA A CA 1
ATOM 902 C C . ALA A 1 120 ? 4.837 -15.643 10.746 1.00 97.00 120 ALA A C 1
ATOM 904 O O . ALA A 1 120 ? 4.053 -16.530 11.058 1.00 97.00 120 ALA A O 1
ATOM 905 N N . GLU A 1 121 ? 4.653 -14.359 11.066 1.00 97.12 121 GLU A N 1
ATOM 906 C CA . GLU A 1 121 ? 3.505 -13.840 11.808 1.00 97.12 121 GLU A CA 1
ATOM 907 C C . GLU A 1 121 ? 2.944 -12.600 11.092 1.00 97.12 121 GLU A C 1
ATOM 909 O O . GLU A 1 121 ? 3.730 -11.792 10.579 1.00 97.12 121 GLU A O 1
ATOM 914 N N . PRO A 1 122 ? 1.613 -12.400 11.071 1.00 98.19 122 PRO A N 1
ATOM 915 C CA . PRO A 1 122 ? 1.007 -11.181 10.551 1.00 98.19 122 PRO A CA 1
ATOM 916 C C . PRO A 1 122 ? 1.515 -9.930 11.270 1.00 98.19 122 PRO A C 1
ATOM 918 O O . PRO A 1 122 ? 1.740 -9.915 12.484 1.00 98.19 122 PRO A O 1
ATOM 921 N N . ARG A 1 123 ? 1.649 -8.831 10.528 1.00 98.44 123 ARG A N 1
ATOM 922 C CA . ARG A 1 123 ? 2.042 -7.545 11.101 1.00 98.44 123 ARG A CA 1
ATOM 923 C C . ARG A 1 123 ? 0.839 -6.794 11.634 1.00 98.44 123 ARG A C 1
ATOM 925 O O . ARG A 1 123 ? -0.182 -6.701 10.964 1.00 98.44 123 ARG A O 1
ATOM 932 N N . VAL A 1 124 ? 1.014 -6.164 12.792 1.00 98.56 124 VAL A N 1
ATOM 933 C CA . VAL A 1 124 ? 0.063 -5.172 13.294 1.00 98.56 124 VAL A CA 1
ATOM 934 C C . VAL A 1 124 ? 0.306 -3.848 12.577 1.00 98.56 124 VAL A C 1
ATOM 936 O O . VAL A 1 124 ? 1.408 -3.293 12.638 1.00 98.56 124 VAL A O 1
ATOM 939 N N . ILE A 1 125 ? -0.719 -3.345 11.903 1.00 98.56 125 ILE A N 1
ATOM 940 C CA . ILE A 1 125 ? -0.749 -2.048 11.231 1.00 98.56 125 ILE A CA 1
ATOM 941 C C . ILE A 1 125 ? -1.896 -1.239 11.842 1.00 98.56 125 ILE A C 1
ATOM 943 O O . ILE A 1 125 ? -2.847 -1.797 12.381 1.00 98.56 125 ILE A O 1
ATOM 947 N N . CYS A 1 126 ? -1.755 0.082 11.864 1.00 98.31 126 CYS A N 1
ATOM 948 C CA . CYS A 1 126 ? -2.853 0.976 12.206 1.00 98.31 126 CYS A CA 1
ATOM 949 C C . CYS A 1 126 ? -3.093 1.931 11.046 1.00 98.31 126 CYS A C 1
ATOM 951 O O . CYS A 1 126 ? -2.157 2.613 10.613 1.00 98.31 126 CYS A O 1
ATOM 953 N N . SER A 1 127 ? -4.336 2.015 10.581 1.00 97.75 127 SER A N 1
ATOM 954 C CA . SER A 1 127 ? -4.721 2.859 9.452 1.00 97.75 127 SER A CA 1
ATOM 955 C C . SER A 1 127 ? -5.782 3.892 9.839 1.00 97.75 127 SER A C 1
ATOM 957 O O . SER A 1 127 ? -6.641 3.660 10.689 1.00 97.75 127 SER A O 1
ATOM 959 N N . GLY A 1 128 ? -5.736 5.062 9.198 1.00 97.31 128 GLY A N 1
ATOM 960 C CA . GLY A 1 128 ? -6.693 6.157 9.389 1.00 97.31 128 GLY A CA 1
ATOM 961 C C . GLY A 1 128 ? -7.990 6.011 8.592 1.00 97.31 128 GLY A C 1
ATOM 962 O O . GLY A 1 128 ? -8.505 7.012 8.103 1.00 97.31 128 GLY A O 1
ATOM 963 N N . LEU A 1 129 ? -8.487 4.787 8.392 1.00 97.38 129 LEU A N 1
ATOM 964 C CA . LEU A 1 129 ? -9.520 4.498 7.388 1.00 97.38 129 LEU A CA 1
ATOM 965 C C . LEU A 1 129 ? -10.959 4.514 7.920 1.00 97.38 129 LEU A C 1
ATOM 967 O O . LEU A 1 129 ? -11.888 4.354 7.133 1.00 97.38 129 LEU A O 1
ATOM 971 N N . VAL A 1 130 ? -11.183 4.754 9.219 1.00 97.69 130 VAL A N 1
ATOM 972 C CA . VAL A 1 130 ? -12.519 4.634 9.849 1.00 97.69 130 VAL A CA 1
ATOM 973 C C . VAL A 1 130 ? -13.589 5.500 9.183 1.00 97.69 130 VAL A C 1
ATOM 975 O O . VAL A 1 130 ? -14.741 5.084 9.089 1.00 97.69 130 VAL A O 1
ATOM 978 N N . LYS A 1 131 ? -13.218 6.693 8.708 1.00 96.88 131 LYS A N 1
ATOM 979 C CA . LYS A 1 131 ? -14.146 7.627 8.050 1.00 96.88 131 LYS A CA 1
ATOM 980 C C . LYS A 1 131 ? -14.437 7.282 6.588 1.00 96.88 131 LYS A C 1
ATOM 982 O O . LYS A 1 131 ? -15.396 7.809 6.040 1.00 96.88 131 LYS A O 1
ATOM 987 N N . TYR A 1 132 ? -13.612 6.435 5.981 1.00 97.12 132 TYR A N 1
ATOM 988 C CA . TYR A 1 132 ? -13.589 6.216 4.536 1.00 97.12 132 TYR A CA 1
ATOM 989 C C . TYR A 1 132 ? -14.071 4.818 4.164 1.00 97.12 132 TYR A C 1
ATOM 991 O O . TYR A 1 132 ? -14.859 4.659 3.238 1.00 97.12 132 TYR A O 1
ATOM 999 N N . ILE A 1 133 ? -13.627 3.801 4.907 1.00 97.06 133 ILE A N 1
ATOM 1000 C CA . ILE A 1 133 ? -13.884 2.401 4.584 1.00 97.06 133 ILE A CA 1
ATOM 1001 C C . ILE A 1 133 ? -14.587 1.728 5.769 1.00 97.06 133 ILE A C 1
ATOM 1003 O O . ILE A 1 133 ? -14.065 1.716 6.893 1.00 97.06 133 ILE A O 1
ATOM 1007 N N . PRO A 1 134 ? -15.778 1.147 5.561 1.00 97.50 134 PRO A N 1
ATOM 1008 C CA . PRO A 1 134 ? -16.430 0.371 6.598 1.00 97.50 134 PRO A CA 1
ATOM 1009 C C . PRO A 1 134 ? -15.654 -0.925 6.860 1.00 97.50 134 PRO A C 1
ATOM 1011 O O . PRO A 1 134 ? -15.206 -1.609 5.943 1.00 97.50 134 PRO A O 1
ATOM 1014 N N . ILE A 1 135 ? -15.540 -1.291 8.136 1.00 97.19 135 ILE A N 1
ATOM 1015 C CA . ILE A 1 135 ? -14.661 -2.374 8.597 1.00 97.19 135 ILE A CA 1
ATOM 1016 C C . ILE A 1 135 ? -14.899 -3.736 7.926 1.00 97.19 135 ILE A C 1
ATOM 1018 O O . ILE A 1 135 ? -13.956 -4.489 7.712 1.00 97.19 135 ILE A O 1
ATOM 1022 N N . HIS A 1 136 ? -16.142 -4.051 7.551 1.00 96.62 136 HIS A N 1
ATOM 1023 C CA . HIS A 1 136 ? -16.485 -5.332 6.927 1.00 96.62 136 HIS A CA 1
ATOM 1024 C C . HIS A 1 136 ? -15.889 -5.498 5.522 1.00 96.62 136 HIS A C 1
ATOM 1026 O O . HIS A 1 136 ? -15.775 -6.625 5.057 1.00 96.62 136 HIS A O 1
ATOM 1032 N N . LEU A 1 137 ? -15.496 -4.403 4.860 1.00 97.06 137 LEU A N 1
ATOM 1033 C CA . LEU A 1 137 ? -14.806 -4.447 3.568 1.00 97.06 137 LEU A CA 1
ATOM 1034 C C . LEU A 1 137 ? -13.297 -4.662 3.708 1.00 97.06 137 LEU A C 1
ATOM 1036 O O . LEU A 1 137 ? -12.631 -4.896 2.707 1.00 97.06 137 LEU A O 1
ATOM 1040 N N . LEU A 1 138 ? -12.744 -4.552 4.921 1.00 97.38 138 LEU A N 1
ATOM 1041 C CA . LEU A 1 138 ? -11.317 -4.769 5.165 1.00 97.38 138 LEU A CA 1
ATOM 1042 C C . LEU A 1 138 ? -10.985 -6.247 5.361 1.00 97.38 138 LEU A C 1
ATOM 1044 O O . LEU A 1 138 ? -9.866 -6.652 5.077 1.00 97.38 138 LEU A O 1
ATOM 1048 N N . GLN A 1 139 ? -11.936 -7.047 5.841 1.00 95.50 139 GLN A N 1
ATOM 1049 C CA . GLN A 1 139 ? -11.711 -8.460 6.121 1.00 95.50 139 GLN A CA 1
ATOM 1050 C C . GLN A 1 139 ? -11.335 -9.221 4.840 1.00 95.50 139 GLN A C 1
ATOM 1052 O O . GLN A 1 139 ? -12.028 -9.117 3.832 1.00 95.50 139 GLN A O 1
ATOM 1057 N N . ASP A 1 140 ? -10.221 -9.957 4.885 1.00 96.62 140 ASP A N 1
ATOM 1058 C CA . ASP A 1 140 ? -9.648 -10.724 3.768 1.00 96.62 140 ASP A CA 1
ATOM 1059 C C . ASP A 1 140 ? -9.287 -9.896 2.520 1.00 96.62 140 ASP A C 1
ATOM 1061 O O . ASP A 1 140 ? -8.925 -10.448 1.476 1.00 96.62 140 ASP A O 1
ATOM 1065 N N . LYS A 1 141 ? -9.303 -8.561 2.627 1.00 97.62 141 LYS A N 1
ATOM 1066 C CA . LYS A 1 141 ? -8.949 -7.670 1.524 1.00 97.62 141 LYS A CA 1
ATOM 1067 C C . LYS A 1 141 ? -7.454 -7.767 1.221 1.00 97.62 141 LYS A C 1
ATOM 1069 O O . LYS A 1 141 ? -6.615 -7.697 2.126 1.00 97.62 141 LYS A O 1
ATOM 1074 N N . LYS A 1 142 ? -7.118 -7.877 -0.069 1.00 98.31 142 LYS A N 1
ATOM 1075 C CA . LYS A 1 142 ? -5.745 -7.706 -0.553 1.00 98.31 142 LYS A CA 1
ATOM 1076 C C . LYS A 1 142 ? -5.408 -6.227 -0.662 1.00 98.31 142 LYS A C 1
ATOM 1078 O O . LYS A 1 142 ? -6.200 -5.431 -1.164 1.00 98.31 142 LYS A O 1
ATOM 1083 N N . VAL A 1 143 ? -4.233 -5.877 -0.167 1.00 98.69 143 VAL A N 1
ATOM 1084 C CA . VAL A 1 143 ? -3.760 -4.500 -0.031 1.00 98.69 143 VAL A CA 1
ATOM 1085 C C . VAL A 1 143 ? -2.288 -4.416 -0.394 1.00 98.69 143 VAL A C 1
ATOM 1087 O O . VAL A 1 143 ? -1.586 -5.426 -0.430 1.00 98.69 143 VAL A O 1
ATOM 1090 N N . VAL A 1 144 ? -1.800 -3.205 -0.627 1.00 98.81 144 VAL A N 1
ATOM 1091 C CA . VAL A 1 144 ? -0.364 -2.940 -0.732 1.00 98.81 144 VAL A CA 1
ATOM 1092 C C . VAL A 1 144 ? 0.147 -2.390 0.594 1.00 98.81 144 VAL A C 1
ATOM 1094 O O . VAL A 1 144 ? -0.439 -1.467 1.159 1.00 98.81 144 VAL A O 1
ATOM 1097 N N . VAL A 1 145 ? 1.243 -2.961 1.089 1.00 98.81 145 VAL A N 1
ATOM 1098 C CA . VAL A 1 145 ? 1.860 -2.611 2.370 1.00 98.81 145 VAL A CA 1
ATOM 1099 C C . VAL A 1 145 ? 3.271 -2.098 2.143 1.00 98.81 145 VAL A C 1
ATOM 1101 O O . VAL A 1 145 ? 4.099 -2.793 1.559 1.00 98.81 145 VAL A O 1
ATOM 1104 N N . LEU A 1 146 ? 3.580 -0.923 2.682 1.00 98.75 146 LEU A N 1
ATOM 1105 C CA . LEU A 1 146 ? 4.949 -0.447 2.829 1.00 98.75 146 LEU A CA 1
ATOM 1106 C C . LEU A 1 146 ? 5.545 -0.969 4.147 1.00 98.75 146 LEU A C 1
ATOM 1108 O O . LEU A 1 146 ? 5.147 -0.564 5.243 1.00 98.75 146 LEU A O 1
ATOM 1112 N N . ALA A 1 147 ? 6.504 -1.887 4.036 1.00 98.31 147 ALA A N 1
ATOM 1113 C CA . ALA A 1 147 ? 6.957 -2.756 5.120 1.00 98.31 147 ALA A CA 1
ATOM 1114 C C . ALA A 1 147 ? 8.312 -2.365 5.743 1.00 98.31 147 ALA A C 1
ATOM 1116 O O . ALA A 1 147 ? 8.643 -2.855 6.824 1.00 98.31 147 ALA A O 1
ATOM 1117 N N . ASN A 1 148 ? 9.109 -1.486 5.129 1.00 97.81 148 ASN A N 1
ATOM 1118 C CA . ASN A 1 148 ? 10.429 -1.098 5.655 1.00 97.81 148 ASN A CA 1
ATOM 1119 C C . ASN A 1 148 ? 10.480 0.300 6.289 1.00 97.81 148 ASN A C 1
ATOM 1121 O O . ASN A 1 148 ? 11.562 0.861 6.471 1.00 97.81 148 ASN A O 1
ATOM 1125 N N . LEU A 1 149 ? 9.336 0.857 6.690 1.00 97.31 149 LEU A N 1
ATOM 1126 C CA . LEU A 1 149 ? 9.310 2.026 7.569 1.00 97.31 149 LEU A CA 1
ATOM 1127 C C . LEU A 1 149 ? 9.722 1.653 8.997 1.00 97.31 149 LEU A C 1
ATOM 1129 O O . LEU A 1 149 ? 9.583 0.515 9.449 1.00 97.31 149 LEU A O 1
ATOM 1133 N N . LYS A 1 150 ? 10.219 2.640 9.746 1.00 97.38 150 LYS A N 1
ATOM 1134 C CA . LYS A 1 150 ? 10.400 2.470 11.191 1.00 97.38 150 LYS A CA 1
ATOM 1135 C C . LYS A 1 150 ? 9.022 2.313 11.843 1.00 97.38 150 LYS A C 1
ATOM 1137 O O . LYS A 1 150 ? 8.170 3.168 11.600 1.00 97.38 150 LYS A O 1
ATOM 1142 N N . PRO A 1 151 ? 8.814 1.296 12.699 1.00 97.50 151 PRO A N 1
ATOM 1143 C CA . PRO A 1 151 ? 7.554 1.147 13.408 1.00 97.50 151 PRO A CA 1
ATOM 1144 C C . PRO A 1 151 ? 7.201 2.401 14.204 1.00 97.50 151 PRO A C 1
ATOM 1146 O O . PRO A 1 151 ? 8.067 2.999 14.854 1.00 97.50 151 PRO A O 1
ATOM 1149 N N . ARG A 1 152 ? 5.923 2.775 14.182 1.00 97.19 152 ARG A N 1
ATOM 1150 C CA . ARG A 1 152 ? 5.405 3.965 14.857 1.00 97.19 152 ARG A CA 1
ATOM 1151 C C . ARG A 1 152 ? 4.388 3.555 15.909 1.00 97.19 152 ARG A C 1
ATOM 1153 O O . ARG A 1 152 ? 3.500 2.755 15.644 1.00 97.19 152 ARG A O 1
ATOM 1160 N N . ASN A 1 153 ? 4.507 4.129 17.102 1.00 97.00 153 ASN A N 1
ATOM 1161 C CA . ASN A 1 153 ? 3.483 3.977 18.127 1.00 97.00 153 ASN A CA 1
ATOM 1162 C C . ASN A 1 153 ? 2.328 4.955 17.845 1.00 97.00 153 ASN A C 1
ATOM 1164 O O . ASN A 1 153 ? 2.555 6.157 17.680 1.00 97.00 153 ASN A O 1
ATOM 1168 N N . MET A 1 154 ? 1.111 4.430 17.760 1.00 95.75 154 MET A N 1
ATOM 1169 C CA . MET A 1 154 ? -0.132 5.157 17.543 1.00 95.75 154 MET A CA 1
ATOM 1170 C C . MET A 1 154 ? -1.059 4.827 18.708 1.00 95.75 154 MET A C 1
ATOM 1172 O O . MET A 1 154 ? -1.637 3.752 18.744 1.00 95.75 154 MET A O 1
ATOM 1176 N N . ARG A 1 155 ? -1.149 5.743 19.684 1.00 94.88 155 ARG A N 1
ATOM 1177 C CA . ARG A 1 155 ? -2.017 5.602 20.873 1.00 94.88 155 ARG A CA 1
ATOM 1178 C C . ARG A 1 155 ? -1.836 4.261 21.608 1.00 94.88 155 ARG A C 1
ATOM 1180 O O . ARG A 1 155 ? -2.793 3.587 21.947 1.00 94.88 155 ARG A O 1
ATOM 1187 N N . GLY A 1 156 ? -0.583 3.862 21.821 1.00 95.31 156 GLY A N 1
ATOM 1188 C CA . GLY A 1 156 ? -0.233 2.636 22.542 1.0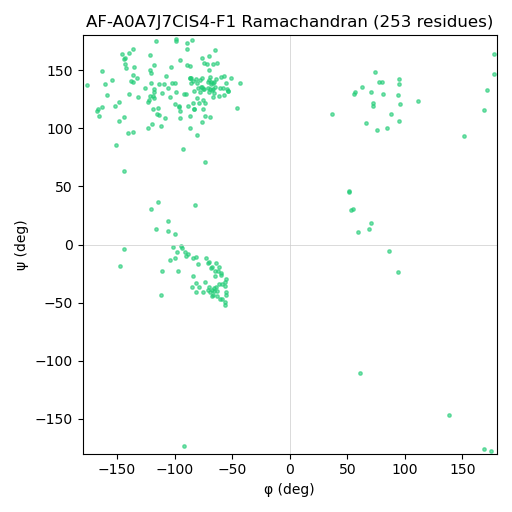0 95.31 156 GLY A CA 1
ATOM 1189 C C . GLY A 1 156 ? -0.004 1.425 21.637 1.00 95.31 156 GLY A C 1
ATOM 1190 O O . GLY A 1 156 ? 0.767 0.542 22.012 1.00 95.31 156 GLY A O 1
ATOM 1191 N N . VAL A 1 157 ? -0.565 1.407 20.423 1.00 97.25 157 VAL A N 1
ATOM 1192 C CA . VAL A 1 157 ? -0.387 0.305 19.468 1.00 97.25 157 VAL A CA 1
ATOM 1193 C C . VAL A 1 157 ? 0.800 0.574 18.542 1.00 97.25 157 VAL A C 1
ATOM 1195 O O . VAL A 1 157 ? 0.935 1.638 17.937 1.00 97.25 157 VAL A O 1
ATOM 1198 N N . LYS A 1 158 ? 1.706 -0.401 18.420 1.00 97.88 158 LYS A N 1
ATOM 1199 C CA . LYS A 1 158 ? 2.884 -0.306 17.548 1.00 97.88 158 LYS A CA 1
ATOM 1200 C C . LYS A 1 158 ? 2.536 -0.751 16.123 1.00 97.88 158 LYS A C 1
ATOM 1202 O O . LYS A 1 158 ? 2.564 -1.942 15.830 1.00 97.88 158 LYS A O 1
ATOM 1207 N N . SER A 1 159 ? 2.302 0.211 15.234 1.00 98.06 159 SER A N 1
ATOM 1208 C CA . SER A 1 159 ? 2.122 -0.035 13.801 1.00 98.06 159 SER A CA 1
ATOM 1209 C C . SER A 1 159 ? 3.467 -0.336 13.131 1.00 98.06 159 SER A C 1
ATOM 1211 O O . SER A 1 159 ? 4.418 0.446 13.240 1.00 98.06 159 SER A O 1
ATOM 1213 N N . SER A 1 160 ? 3.558 -1.483 12.457 1.00 97.75 160 SER A N 1
ATOM 1214 C CA . SER A 1 160 ? 4.769 -2.012 11.807 1.00 97.75 160 SER A CA 1
ATOM 1215 C C . SER A 1 160 ? 4.631 -2.076 10.281 1.00 97.75 160 SER A C 1
ATOM 1217 O O . SER A 1 160 ? 5.137 -2.991 9.630 1.00 97.75 160 SER A O 1
ATOM 1219 N N . GLY A 1 161 ? 3.951 -1.086 9.711 1.00 97.56 161 GLY A N 1
ATOM 1220 C CA . GLY A 1 161 ? 3.767 -0.920 8.277 1.00 97.56 161 GLY A CA 1
ATOM 1221 C C . GLY A 1 161 ? 2.837 0.250 7.980 1.00 97.56 161 GLY A C 1
ATOM 1222 O O . GLY A 1 161 ? 2.388 0.952 8.889 1.00 97.56 161 GLY A O 1
ATOM 1223 N N . MET A 1 162 ? 2.558 0.452 6.701 1.00 98.31 162 MET A N 1
ATOM 1224 C CA . MET A 1 162 ? 1.593 1.434 6.216 1.00 98.31 162 MET A CA 1
ATOM 1225 C C . MET A 1 162 ? 0.820 0.811 5.057 1.00 98.31 162 MET A C 1
ATOM 1227 O O . MET A 1 162 ? 1.434 0.239 4.158 1.00 98.31 162 MET A O 1
ATOM 1231 N N . LEU A 1 163 ? -0.511 0.880 5.109 1.00 98.69 163 LEU A N 1
ATOM 1232 C CA . LEU A 1 163 ? -1.353 0.503 3.976 1.00 98.69 163 LEU A CA 1
ATOM 1233 C C . LEU A 1 163 ? -1.333 1.635 2.956 1.00 98.69 163 LEU A C 1
ATOM 1235 O O . LEU A 1 163 ? -1.550 2.783 3.334 1.00 98.69 163 LEU A O 1
ATOM 1239 N N . MET A 1 164 ? -1.103 1.298 1.693 1.00 98.81 164 MET A N 1
ATOM 1240 C CA . MET A 1 164 ? -1.096 2.271 0.607 1.00 98.81 164 MET A CA 1
ATOM 1241 C C . MET A 1 164 ? -2.521 2.540 0.130 1.00 98.81 164 MET A C 1
ATOM 1243 O O . MET A 1 164 ? -3.276 1.603 -0.156 1.00 98.81 164 MET A O 1
ATOM 1247 N N . ALA A 1 165 ? -2.876 3.813 -0.003 1.00 98.56 165 ALA A N 1
ATOM 1248 C CA . ALA A 1 165 ? -4.192 4.235 -0.457 1.00 98.56 165 ALA A CA 1
ATOM 1249 C C . ALA A 1 165 ? -4.103 5.377 -1.472 1.00 98.56 165 ALA A C 1
ATOM 1251 O O . ALA A 1 165 ? -3.237 6.244 -1.382 1.00 98.56 165 ALA A O 1
ATOM 1252 N N . ALA A 1 166 ? -5.029 5.386 -2.425 1.00 98.56 166 ALA A N 1
ATOM 1253 C CA . ALA A 1 166 ? -5.302 6.534 -3.271 1.00 98.56 166 ALA A CA 1
ATOM 1254 C C . ALA A 1 166 ? -6.293 7.468 -2.564 1.00 98.56 166 ALA A C 1
ATOM 1256 O O . ALA A 1 166 ? -7.218 7.017 -1.888 1.00 98.56 166 ALA A O 1
ATOM 1257 N N . SER A 1 167 ? -6.114 8.772 -2.739 1.00 98.06 167 SER A N 1
ATOM 1258 C CA . SER A 1 167 ? -7.019 9.796 -2.226 1.00 98.06 167 SER A CA 1
ATOM 1259 C C . SER A 1 167 ? -7.247 10.891 -3.256 1.00 98.06 167 SER A C 1
ATOM 1261 O O . SER A 1 167 ? -6.325 11.288 -3.980 1.00 98.06 167 SER A O 1
ATOM 1263 N N . ASP A 1 168 ? -8.488 11.365 -3.342 1.00 96.69 168 ASP A N 1
ATOM 1264 C CA . ASP A 1 168 ? -8.812 12.504 -4.195 1.00 96.69 168 ASP A CA 1
ATOM 1265 C C . ASP A 1 168 ? -8.113 13.789 -3.709 1.00 96.69 168 ASP A C 1
ATOM 1267 O O . ASP A 1 168 ? -7.550 13.859 -2.616 1.00 96.69 168 ASP A O 1
ATOM 1271 N N . ALA A 1 169 ? -8.126 14.834 -4.539 1.00 93.69 169 ALA A N 1
ATOM 1272 C CA . ALA A 1 169 ? -7.450 16.092 -4.219 1.00 93.69 169 ALA A CA 1
ATOM 1273 C C . ALA A 1 169 ? -8.011 16.793 -2.964 1.00 93.69 169 ALA A C 1
ATOM 1275 O O . ALA A 1 169 ? -7.306 17.597 -2.355 1.00 93.69 169 ALA A O 1
ATOM 1276 N N . ALA A 1 170 ? -9.263 16.507 -2.589 1.00 93.94 170 ALA A N 1
ATOM 1277 C CA . ALA A 1 170 ? -9.916 17.061 -1.406 1.00 93.94 170 ALA A CA 1
ATOM 1278 C C . ALA A 1 170 ? -9.695 16.201 -0.144 1.00 93.94 170 ALA A C 1
ATOM 1280 O O . ALA A 1 170 ? -10.008 16.648 0.960 1.00 93.94 170 ALA A O 1
ATOM 1281 N N . HIS A 1 171 ? -9.134 14.996 -0.292 1.00 92.62 171 HIS A N 1
ATOM 1282 C CA . HIS A 1 171 ? -9.053 13.950 0.728 1.00 92.62 171 HIS A CA 1
ATOM 1283 C C . HIS A 1 171 ? -10.416 13.563 1.339 1.00 92.62 171 HIS A C 1
ATOM 1285 O O . HIS A 1 171 ? -10.497 13.153 2.504 1.00 92.62 171 HIS A O 1
ATOM 1291 N N . GLU A 1 172 ? -11.488 13.683 0.553 1.00 94.69 172 GLU A N 1
ATOM 1292 C CA . GLU A 1 172 ? -12.846 13.286 0.946 1.00 94.69 172 GLU A CA 1
ATOM 1293 C C . GLU A 1 172 ? -13.077 11.795 0.688 1.00 94.69 172 GLU A C 1
ATOM 1295 O O . GLU A 1 172 ? -13.685 11.108 1.510 1.00 94.69 172 GLU A O 1
ATOM 1300 N N . THR A 1 173 ? -12.511 11.282 -0.405 1.00 96.56 173 THR A N 1
ATOM 1301 C CA . THR A 1 173 ? -12.545 9.865 -0.770 1.00 96.56 173 THR A CA 1
ATOM 1302 C C . THR A 1 173 ? -11.154 9.258 -0.649 1.00 96.56 173 THR A C 1
ATOM 1304 O O . THR A 1 173 ? -10.182 9.792 -1.188 1.00 96.56 173 THR A O 1
ATOM 1307 N N . VAL A 1 174 ? -11.062 8.119 0.041 1.00 98.06 174 VAL A N 1
ATOM 1308 C CA . VAL A 1 174 ? -9.828 7.338 0.190 1.00 98.06 174 VAL A CA 1
ATOM 1309 C C . VAL A 1 174 ? -10.130 5.878 -0.113 1.00 98.06 174 VAL A C 1
ATOM 1311 O O . VAL A 1 174 ? -11.018 5.283 0.498 1.00 98.06 174 VAL A O 1
ATOM 1314 N N . GLU A 1 175 ? -9.364 5.294 -1.026 1.00 98.25 175 GLU A N 1
ATOM 1315 C CA . GLU A 1 175 ? -9.491 3.901 -1.438 1.00 98.25 175 GLU A CA 1
ATOM 1316 C C . GLU A 1 175 ? -8.149 3.184 -1.286 1.00 98.25 175 GLU A C 1
ATOM 1318 O O . GLU A 1 175 ? -7.107 3.691 -1.693 1.00 98.25 175 GLU A O 1
ATOM 1323 N N . LEU A 1 176 ? -8.159 1.980 -0.717 1.00 98.62 176 LEU A N 1
ATOM 1324 C CA . LEU A 1 176 ? -6.957 1.149 -0.631 1.00 98.62 176 LEU A CA 1
ATOM 1325 C C . LEU A 1 176 ? -6.497 0.716 -2.025 1.00 98.62 176 LEU A C 1
ATOM 1327 O O . LEU A 1 176 ? -7.329 0.320 -2.839 1.00 98.62 176 LEU A O 1
ATOM 1331 N N . LEU A 1 177 ? -5.183 0.717 -2.261 1.00 98.75 177 LEU A N 1
ATOM 1332 C CA . LEU A 1 177 ? -4.625 0.116 -3.469 1.00 98.75 177 LEU A CA 1
ATOM 1333 C C . LEU A 1 177 ? -4.833 -1.400 -3.460 1.00 98.75 177 LEU A C 1
ATOM 1335 O O . LEU A 1 177 ? -4.650 -2.067 -2.437 1.00 98.75 177 LEU A O 1
ATOM 1339 N N . GLU A 1 178 ? -5.180 -1.933 -4.623 1.00 98.44 178 GLU A N 1
ATOM 1340 C CA . GLU A 1 178 ? -5.519 -3.328 -4.855 1.00 98.44 178 GLU A CA 1
ATOM 1341 C C . GLU A 1 178 ? -4.480 -3.950 -5.792 1.00 98.44 178 GLU A C 1
ATOM 1343 O O . GLU A 1 178 ? -4.377 -3.565 -6.961 1.00 98.44 178 GLU A O 1
ATOM 1348 N N . PRO A 1 179 ? -3.663 -4.895 -5.300 1.00 98.56 179 PRO A N 1
ATOM 1349 C CA . PRO A 1 179 ? -2.861 -5.717 -6.189 1.00 98.56 179 PRO A CA 1
ATOM 1350 C C . PRO A 1 179 ? -3.769 -6.689 -6.967 1.00 98.56 179 PRO A C 1
ATOM 1352 O O . PRO A 1 179 ? -4.896 -6.948 -6.535 1.00 98.56 179 PRO A O 1
ATOM 1355 N N . PRO A 1 180 ? -3.288 -7.274 -8.079 1.00 97.94 180 PRO A N 1
ATOM 1356 C CA . PRO A 1 180 ? -4.038 -8.287 -8.816 1.00 97.94 180 PRO A CA 1
ATOM 1357 C C . PRO A 1 180 ? -4.541 -9.428 -7.919 1.00 97.94 180 PRO A C 1
ATOM 1359 O O . PRO A 1 180 ? -3.852 -9.885 -7.003 1.00 97.94 180 PRO A O 1
ATOM 1362 N N . GLU A 1 181 ? -5.742 -9.938 -8.201 1.00 95.38 181 GLU A N 1
ATOM 1363 C CA . GLU A 1 181 ? -6.396 -10.951 -7.357 1.00 95.38 181 GLU A CA 1
ATOM 1364 C C . GLU A 1 181 ? -5.597 -12.249 -7.209 1.00 95.38 181 GLU A C 1
ATOM 1366 O O . GLU A 1 181 ? -5.748 -12.957 -6.216 1.00 95.38 181 GLU A O 1
ATOM 1371 N N . SER A 1 182 ? -4.728 -12.577 -8.157 1.00 96.00 182 SER A N 1
ATOM 1372 C CA . SER A 1 182 ? -3.876 -13.769 -8.131 1.00 96.00 182 SER A CA 1
ATOM 1373 C C . SER A 1 182 ? -2.534 -13.563 -7.424 1.00 96.00 182 SER A C 1
ATOM 1375 O O . SER A 1 182 ? -1.832 -14.544 -7.195 1.00 96.00 182 SER A O 1
ATOM 1377 N N . SER A 1 183 ? -2.179 -12.333 -7.043 1.00 97.44 183 SER A N 1
ATOM 1378 C CA . SER A 1 183 ? -0.913 -12.044 -6.361 1.00 97.44 183 SER A CA 1
ATOM 1379 C C . SER A 1 183 ? -0.883 -12.634 -4.950 1.00 97.44 183 SER A C 1
ATOM 1381 O O . SER A 1 183 ? -1.880 -12.586 -4.216 1.00 97.44 183 SER A O 1
ATOM 1383 N N . ALA A 1 184 ? 0.249 -13.210 -4.555 1.00 97.31 184 ALA A N 1
ATOM 1384 C CA . ALA A 1 184 ? 0.375 -13.910 -3.277 1.00 97.31 184 ALA A CA 1
ATOM 1385 C C . ALA A 1 184 ? 0.744 -12.941 -2.136 1.00 97.31 184 ALA A C 1
ATOM 1387 O O . ALA A 1 184 ? 1.542 -12.030 -2.354 1.00 97.31 184 ALA A O 1
ATOM 1388 N N . PRO A 1 185 ? 0.226 -13.117 -0.902 1.00 98.19 185 PRO A N 1
ATOM 1389 C CA . PRO A 1 185 ? 0.720 -12.368 0.253 1.00 98.19 185 PRO A CA 1
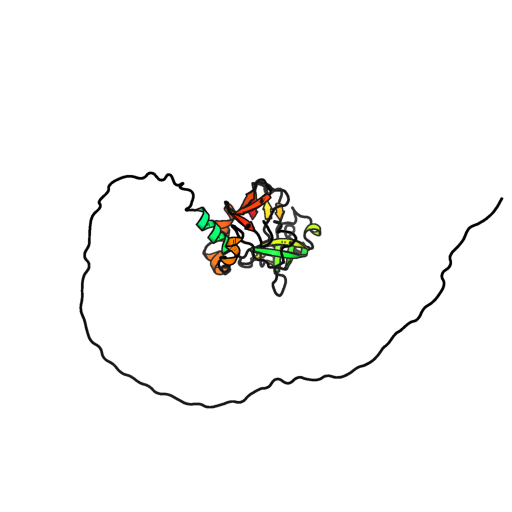ATOM 1390 C C . PRO A 1 185 ? 2.242 -12.497 0.406 1.00 98.19 185 PRO A C 1
ATOM 1392 O O . PRO A 1 185 ? 2.797 -13.591 0.339 1.00 98.19 185 PRO A O 1
ATOM 1395 N N . GLY A 1 186 ? 2.907 -11.361 0.594 1.00 98.12 186 GLY A N 1
ATOM 1396 C CA . GLY A 1 186 ? 4.360 -11.236 0.685 1.00 98.12 186 GLY A CA 1
ATOM 1397 C C . GLY A 1 186 ? 5.100 -11.095 -0.634 1.00 98.12 186 GLY A C 1
ATOM 1398 O O . GLY A 1 186 ? 6.301 -10.823 -0.609 1.00 98.12 186 GLY A O 1
ATOM 1399 N N . GLU A 1 187 ? 4.405 -11.209 -1.765 1.00 98.25 187 GLU A N 1
ATOM 1400 C CA . GLU A 1 187 ? 4.972 -10.891 -3.068 1.00 98.25 187 GLU A CA 1
ATOM 1401 C C . GLU A 1 187 ? 5.461 -9.442 -3.099 1.00 98.25 187 GLU A C 1
ATOM 1403 O O . GLU A 1 187 ? 4.778 -8.521 -2.635 1.00 98.25 187 GLU A O 1
ATOM 1408 N N . ARG A 1 188 ? 6.668 -9.250 -3.634 1.00 98.00 188 ARG A N 1
ATOM 1409 C CA . ARG A 1 188 ? 7.288 -7.936 -3.733 1.00 98.00 188 ARG A CA 1
ATOM 1410 C C . ARG A 1 188 ? 6.664 -7.146 -4.876 1.00 98.00 188 ARG A C 1
ATOM 1412 O O . ARG A 1 188 ? 6.505 -7.653 -5.980 1.00 98.00 188 ARG A O 1
ATOM 1419 N N . ILE A 1 189 ? 6.369 -5.883 -4.602 1.00 98.62 189 ILE A N 1
ATOM 1420 C CA . ILE A 1 189 ? 5.886 -4.915 -5.578 1.00 98.62 189 ILE A CA 1
ATOM 1421 C C . ILE A 1 189 ? 7.040 -4.005 -5.985 1.00 98.62 189 ILE A C 1
ATOM 1423 O O . ILE A 1 189 ? 7.833 -3.575 -5.142 1.00 98.62 189 ILE A O 1
ATOM 1427 N N . TRP A 1 190 ? 7.119 -3.691 -7.274 1.00 98.25 190 TRP A N 1
ATOM 1428 C CA . TRP A 1 190 ? 8.132 -2.792 -7.820 1.00 98.25 190 TRP A CA 1
ATOM 1429 C C . TRP A 1 190 ? 7.548 -1.799 -8.815 1.00 98.25 190 TRP A C 1
ATOM 1431 O O . TRP A 1 190 ? 6.405 -1.921 -9.252 1.00 98.25 190 TRP A O 1
ATOM 1441 N N . PHE A 1 191 ? 8.356 -0.805 -9.162 1.00 98.12 191 PHE A N 1
ATOM 1442 C CA . PHE A 1 191 ? 8.064 0.191 -10.177 1.00 98.12 191 PHE A CA 1
ATOM 1443 C C . PHE A 1 191 ? 8.861 -0.113 -11.442 1.00 98.12 191 PHE A C 1
ATOM 1445 O O . PHE A 1 191 ? 10.091 -0.220 -11.383 1.00 98.12 191 PHE A O 1
ATOM 1452 N N . GLY A 1 192 ? 8.178 -0.206 -12.584 1.00 95.75 192 GLY A N 1
ATOM 1453 C CA . GLY A 1 192 ? 8.827 -0.350 -13.889 1.00 95.75 192 GLY A CA 1
ATOM 1454 C C . GLY A 1 192 ? 8.144 -1.345 -14.821 1.00 95.75 192 GLY A C 1
ATOM 1455 O O . GLY A 1 192 ? 6.918 -1.472 -14.825 1.00 95.75 192 GLY A O 1
ATOM 1456 N N . SER A 1 193 ? 8.933 -2.030 -15.645 1.00 95.38 193 SER A N 1
ATOM 1457 C CA . SER A 1 193 ? 8.508 -3.099 -16.554 1.00 95.38 193 SER A CA 1
ATOM 1458 C C . SER A 1 193 ? 8.562 -4.472 -15.855 1.00 95.38 193 SER A C 1
ATOM 1460 O O . SER A 1 193 ? 9.118 -4.580 -14.760 1.00 95.38 193 SER A O 1
ATOM 1462 N N . PRO A 1 194 ? 7.984 -5.540 -16.439 1.00 94.75 194 PRO A N 1
ATOM 1463 C CA . PRO A 1 194 ? 8.132 -6.896 -15.902 1.00 94.75 194 PRO A CA 1
ATOM 1464 C C . PRO A 1 194 ? 9.594 -7.358 -15.817 1.00 94.75 194 PRO A C 1
ATOM 1466 O O . PRO A 1 194 ? 9.967 -8.055 -14.888 1.00 94.75 194 PRO A O 1
ATOM 1469 N N . GLU A 1 195 ? 10.427 -6.926 -16.764 1.00 93.62 195 GLU A N 1
ATOM 1470 C CA . GLU A 1 195 ? 11.840 -7.316 -16.876 1.00 93.62 195 GLU A CA 1
ATOM 1471 C C . GLU A 1 195 ? 12.702 -6.764 -15.731 1.00 93.62 195 GLU A C 1
ATOM 1473 O O . GLU A 1 195 ? 13.774 -7.288 -15.445 1.00 93.62 195 GLU A O 1
ATOM 1478 N N . ASP A 1 196 ? 12.230 -5.718 -15.046 1.00 93.56 196 ASP A N 1
ATOM 1479 C CA . ASP A 1 196 ? 12.938 -5.134 -13.907 1.00 93.56 196 ASP A CA 1
ATOM 1480 C C . ASP A 1 196 ? 12.929 -6.039 -12.661 1.00 93.56 196 ASP A C 1
ATOM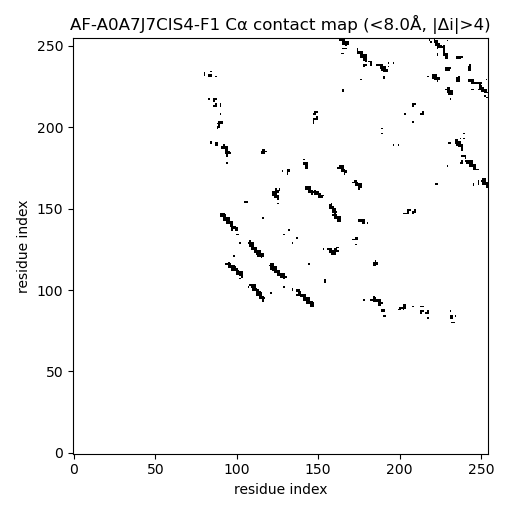 1482 O O . ASP A 1 196 ? 13.723 -5.799 -11.750 1.00 93.56 196 ASP A O 1
ATOM 1486 N N . GLU A 1 197 ? 12.059 -7.058 -12.597 1.00 93.50 197 GLU A N 1
ATOM 1487 C CA . GLU A 1 197 ? 11.911 -7.955 -11.436 1.00 93.50 197 GLU A CA 1
ATOM 1488 C C . GLU A 1 197 ? 13.239 -8.626 -11.047 1.00 93.50 197 GLU A C 1
ATOM 1490 O O . GLU A 1 197 ? 13.627 -8.635 -9.874 1.00 93.50 197 GLU A O 1
ATOM 1495 N N . ASP A 1 198 ? 13.992 -9.095 -12.044 1.00 92.19 198 ASP A N 1
ATOM 1496 C CA . ASP A 1 198 ? 15.282 -9.772 -11.862 1.00 92.19 198 ASP A CA 1
ATOM 1497 C C . ASP A 1 198 ? 16.417 -8.813 -11.454 1.00 92.19 198 ASP A C 1
ATOM 1499 O O . ASP A 1 198 ? 17.505 -9.235 -11.045 1.00 92.19 198 ASP A O 1
ATOM 1503 N N . HIS A 1 199 ? 16.180 -7.504 -11.553 1.00 92.69 199 HIS A N 1
ATOM 1504 C CA . HIS A 1 199 ? 17.165 -6.452 -11.307 1.00 92.69 199 HIS A CA 1
ATOM 1505 C C . HIS A 1 199 ? 16.802 -5.554 -10.123 1.00 92.69 199 HIS A C 1
ATOM 1507 O O . HIS A 1 199 ? 17.418 -4.503 -9.918 1.00 92.69 199 HIS A O 1
ATOM 1513 N N . LEU A 1 200 ? 15.836 -5.965 -9.298 1.00 93.44 200 LEU A N 1
ATOM 1514 C CA . LEU A 1 200 ? 15.424 -5.165 -8.157 1.00 93.44 200 LEU A CA 1
ATOM 1515 C C . LEU A 1 200 ? 16.533 -5.080 -7.097 1.00 93.44 200 LEU A C 1
ATOM 1517 O O . LEU A 1 200 ? 17.068 -6.103 -6.657 1.00 93.44 200 LEU A O 1
ATOM 1521 N N . PRO A 1 201 ? 16.832 -3.876 -6.578 1.00 94.69 201 PRO A N 1
ATOM 1522 C CA . PRO A 1 201 ? 17.775 -3.733 -5.478 1.00 94.69 201 PRO A CA 1
ATOM 1523 C C . PRO A 1 201 ? 17.236 -4.443 -4.234 1.00 94.69 201 PRO A C 1
ATOM 1525 O O . PRO A 1 201 ? 16.026 -4.599 -4.066 1.00 94.69 201 PRO A O 1
ATOM 1528 N N . THR A 1 202 ? 18.106 -4.838 -3.307 1.00 95.31 202 THR A N 1
ATOM 1529 C CA . THR A 1 202 ? 17.648 -5.296 -1.988 1.00 95.31 202 THR A CA 1
ATOM 1530 C C . THR A 1 202 ? 16.883 -4.166 -1.285 1.00 95.31 202 THR A C 1
ATOM 1532 O O . THR A 1 202 ? 17.377 -3.032 -1.282 1.00 95.31 202 THR A O 1
ATOM 1535 N N . PRO A 1 203 ? 15.717 -4.437 -0.663 1.00 96.81 203 PRO A N 1
ATOM 1536 C CA . PRO A 1 203 ? 15.005 -3.420 0.096 1.00 96.81 203 PRO A CA 1
ATOM 1537 C C . PRO A 1 203 ? 15.900 -2.782 1.160 1.00 96.81 203 PRO A C 1
ATOM 1539 O O . PRO A 1 203 ? 16.623 -3.461 1.895 1.00 96.81 203 PRO A O 1
ATOM 1542 N N . ALA A 1 204 ? 15.863 -1.456 1.245 1.00 97.12 204 ALA A N 1
ATOM 1543 C CA . ALA A 1 204 ? 16.676 -0.731 2.204 1.00 97.12 204 ALA A CA 1
ATOM 1544 C C . ALA A 1 204 ? 16.176 -0.966 3.637 1.00 97.12 204 ALA A C 1
ATOM 1546 O O . ALA A 1 204 ? 14.988 -1.151 3.899 1.00 97.12 204 ALA A O 1
ATOM 1547 N N . THR A 1 205 ? 17.094 -0.910 4.600 1.00 97.88 205 THR A N 1
ATOM 1548 C CA . THR A 1 205 ? 16.758 -1.025 6.025 1.00 97.88 205 THR A CA 1
ATOM 1549 C C . THR A 1 205 ? 15.924 0.175 6.502 1.00 97.88 205 THR A C 1
ATOM 1551 O O . THR A 1 205 ? 16.112 1.289 5.996 1.00 97.88 205 THR A O 1
ATOM 1554 N N . PRO A 1 206 ? 15.114 0.039 7.573 1.00 97.62 206 PRO A N 1
ATOM 1555 C CA . PRO A 1 206 ? 14.341 1.161 8.120 1.00 97.62 206 PRO A CA 1
ATOM 1556 C C . PRO A 1 206 ? 15.183 2.387 8.501 1.00 97.62 206 PRO A C 1
ATOM 1558 O O . PRO A 1 206 ? 14.737 3.535 8.431 1.00 97.62 206 PRO A O 1
ATOM 1561 N N . ASN A 1 207 ? 16.442 2.166 8.886 1.00 96.94 207 ASN A N 1
ATOM 1562 C CA . ASN A 1 207 ? 17.382 3.245 9.167 1.00 96.94 207 ASN A CA 1
ATOM 1563 C C . ASN A 1 207 ? 17.835 3.978 7.903 1.00 96.94 207 ASN A C 1
ATOM 1565 O O . ASN A 1 207 ? 17.974 5.197 7.948 1.00 96.94 207 ASN A O 1
ATOM 1569 N N . GLN A 1 208 ? 18.064 3.269 6.798 1.00 96.56 208 GLN A N 1
ATOM 1570 C CA . GLN A 1 208 ? 18.413 3.887 5.518 1.00 96.56 208 GLN A CA 1
ATOM 1571 C C . GLN A 1 208 ? 17.237 4.689 4.957 1.00 96.56 208 GLN A C 1
ATOM 1573 O O . GLN A 1 208 ? 17.451 5.838 4.572 1.00 96.56 208 GLN A O 1
ATOM 1578 N N . ILE A 1 209 ? 16.016 4.139 5.006 1.00 96.94 209 ILE A N 1
ATOM 1579 C CA . ILE A 1 209 ? 14.793 4.833 4.570 1.00 96.94 209 ILE A CA 1
ATOM 1580 C C . ILE A 1 209 ? 14.619 6.157 5.319 1.00 96.94 209 ILE A C 1
ATOM 1582 O O . ILE A 1 209 ? 14.528 7.216 4.703 1.00 96.94 209 ILE A O 1
ATOM 1586 N N . SER A 1 210 ? 14.683 6.115 6.652 1.00 95.69 210 SER A N 1
ATOM 1587 C CA . SER A 1 210 ? 14.516 7.298 7.505 1.00 95.69 210 SER A CA 1
ATOM 1588 C C . SER A 1 210 ? 15.652 8.320 7.363 1.00 95.69 210 SER A C 1
ATOM 1590 O O . SER A 1 210 ? 15.391 9.519 7.373 1.00 95.69 210 SER A O 1
ATOM 1592 N N . LYS A 1 211 ? 16.914 7.882 7.234 1.00 96.38 211 LYS A N 1
ATOM 1593 C CA . LYS A 1 211 ? 18.061 8.803 7.106 1.00 96.38 211 LYS A CA 1
ATOM 1594 C C . LYS A 1 211 ? 18.082 9.530 5.764 1.00 96.38 211 LYS A C 1
ATOM 1596 O O . LYS A 1 211 ? 18.491 10.684 5.719 1.00 96.38 211 LYS A O 1
ATOM 1601 N N . ARG A 1 212 ? 17.675 8.852 4.687 1.00 96.00 212 ARG A N 1
ATOM 1602 C CA . ARG A 1 212 ? 17.648 9.410 3.327 1.00 96.00 212 ARG A CA 1
ATOM 1603 C C . ARG A 1 212 ? 16.316 10.078 2.977 1.00 96.00 212 ARG A C 1
ATOM 1605 O O . ARG A 1 212 ? 16.236 10.678 1.915 1.00 96.00 212 ARG A O 1
ATOM 1612 N N . LYS A 1 213 ? 15.307 9.981 3.856 1.00 96.31 213 LYS A N 1
ATOM 1613 C CA . LYS A 1 213 ? 13.940 10.477 3.627 1.00 96.31 213 LYS A CA 1
ATOM 1614 C C . LYS A 1 213 ? 13.355 9.967 2.305 1.00 96.31 213 LYS A C 1
ATOM 1616 O O . LYS A 1 213 ? 12.841 10.730 1.492 1.00 96.31 213 LYS A O 1
ATOM 1621 N N . VAL A 1 214 ? 13.536 8.666 2.054 1.00 97.00 214 VAL A N 1
ATOM 1622 C CA . VAL A 1 214 ? 13.192 8.049 0.760 1.00 97.00 214 VAL A CA 1
ATOM 1623 C C . VAL A 1 214 ? 11.694 8.147 0.501 1.00 97.00 214 VAL A C 1
ATOM 1625 O O . VAL A 1 214 ? 11.291 8.513 -0.595 1.00 97.00 214 VAL A O 1
ATOM 1628 N N . TRP A 1 215 ? 10.873 7.864 1.513 1.00 97.44 215 TRP A N 1
ATOM 1629 C CA . TRP A 1 215 ? 9.422 7.951 1.384 1.00 97.44 215 TRP A CA 1
ATOM 1630 C C . TRP A 1 215 ? 8.976 9.371 1.031 1.00 97.44 215 TRP A C 1
ATOM 1632 O O . TRP A 1 215 ? 8.234 9.556 0.078 1.00 97.44 215 TRP A O 1
ATOM 1642 N N . GLU A 1 216 ? 9.494 10.382 1.728 1.00 96.75 216 GLU A N 1
ATOM 1643 C CA . GLU A 1 216 ? 9.155 11.787 1.491 1.00 96.75 216 GLU A CA 1
ATOM 1644 C C . GLU A 1 216 ? 9.616 12.285 0.113 1.00 96.75 216 GLU A C 1
ATOM 1646 O O . GLU A 1 216 ? 9.014 13.198 -0.445 1.00 96.75 216 GLU A O 1
ATOM 1651 N N . MET A 1 217 ? 10.674 11.688 -0.440 1.00 96.19 217 MET A N 1
ATOM 1652 C CA . MET A 1 217 ? 11.142 11.953 -1.801 1.00 96.19 217 MET A CA 1
ATOM 1653 C C . MET A 1 217 ? 10.252 11.286 -2.858 1.00 96.19 217 MET A C 1
ATOM 1655 O O . MET A 1 217 ? 9.976 11.890 -3.886 1.00 96.19 217 MET A O 1
ATOM 1659 N N . VAL A 1 218 ? 9.812 10.050 -2.614 1.00 97.62 218 VAL A N 1
ATOM 1660 C CA . VAL A 1 218 ? 9.057 9.224 -3.572 1.00 97.62 218 VAL A CA 1
ATOM 1661 C C . VAL A 1 218 ? 7.569 9.580 -3.591 1.00 97.62 218 VAL A C 1
ATOM 1663 O O . VAL A 1 218 ? 6.969 9.667 -4.660 1.00 97.62 218 VAL A O 1
ATOM 1666 N N . GLN A 1 219 ? 6.971 9.827 -2.425 1.00 97.94 219 GLN A N 1
ATOM 1667 C CA . GLN A 1 219 ? 5.527 9.997 -2.246 1.00 97.94 219 GLN A CA 1
ATOM 1668 C C . GLN A 1 219 ? 4.886 11.087 -3.131 1.00 97.94 219 GLN A C 1
ATOM 1670 O O . GLN A 1 219 ? 3.834 10.810 -3.701 1.00 97.94 219 GLN A O 1
ATOM 1675 N N . PRO A 1 220 ? 5.491 12.271 -3.360 1.00 97.50 220 PRO A N 1
ATOM 1676 C CA . PRO A 1 220 ? 4.917 13.288 -4.254 1.00 97.50 220 PRO A CA 1
ATOM 1677 C C . PRO A 1 220 ? 4.747 12.837 -5.715 1.00 97.50 220 PRO A C 1
ATOM 1679 O O . PRO A 1 220 ? 3.988 13.447 -6.471 1.00 97.50 220 PRO A O 1
ATOM 1682 N N . HIS A 1 221 ? 5.466 11.787 -6.117 1.00 97.69 221 HIS A N 1
ATOM 1683 C CA . HIS A 1 221 ? 5.432 11.221 -7.461 1.00 97.69 221 HIS A CA 1
ATOM 1684 C C . HIS A 1 221 ? 4.516 9.992 -7.568 1.00 97.69 221 HIS A C 1
ATOM 1686 O O . HIS A 1 221 ? 4.317 9.501 -8.679 1.00 97.69 221 HIS A O 1
ATOM 1692 N N . LEU A 1 222 ? 3.967 9.495 -6.451 1.00 98.25 222 LEU A N 1
ATOM 1693 C CA . LEU A 1 222 ? 3.031 8.374 -6.449 1.00 98.25 222 LEU A CA 1
ATOM 1694 C C . LEU A 1 222 ? 1.613 8.860 -6.748 1.00 98.25 222 LEU A C 1
ATOM 1696 O O . LEU A 1 222 ? 1.025 9.622 -5.973 1.00 98.25 222 LEU A O 1
ATOM 1700 N N . LYS A 1 223 ? 1.055 8.401 -7.868 1.00 98.25 223 LYS A N 1
ATOM 1701 C CA . LYS A 1 223 ? -0.297 8.752 -8.312 1.00 98.25 223 LYS A CA 1
ATOM 1702 C C . LYS A 1 223 ? -0.993 7.579 -8.981 1.00 98.25 223 LYS A C 1
ATOM 1704 O O . LYS A 1 223 ? -0.333 6.648 -9.435 1.00 98.25 223 LYS A O 1
ATOM 1709 N N . SER A 1 224 ? -2.317 7.625 -9.055 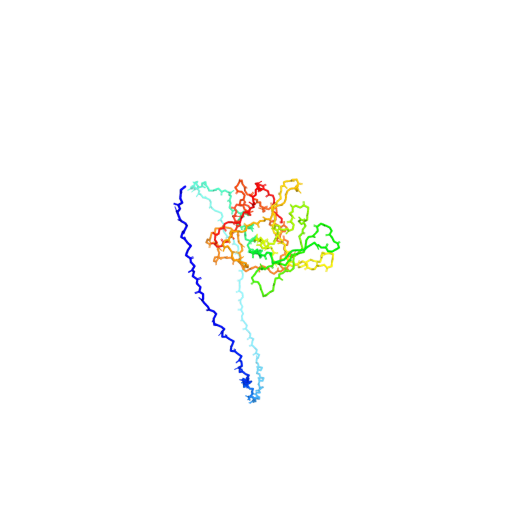1.00 98.44 224 SER A N 1
ATOM 1710 C CA . SER A 1 224 ? -3.057 6.807 -10.015 1.00 98.44 224 SER A CA 1
ATOM 1711 C C . SER A 1 224 ? -3.168 7.524 -11.363 1.00 98.44 224 SER A C 1
ATOM 1713 O O . SER A 1 224 ? -3.150 8.753 -11.407 1.00 98.44 224 SER A O 1
ATOM 1715 N N . ASP A 1 225 ? -3.301 6.790 -12.465 1.00 97.88 225 ASP A N 1
ATOM 1716 C CA . ASP A 1 225 ? -3.560 7.379 -13.786 1.00 97.88 225 ASP A CA 1
ATOM 1717 C C . ASP A 1 225 ? -5.057 7.498 -14.121 1.00 97.88 225 ASP A C 1
ATOM 1719 O O . ASP A 1 225 ? -5.941 7.246 -13.297 1.00 97.88 225 ASP A O 1
ATOM 1723 N N . ALA A 1 226 ? -5.363 7.896 -15.359 1.00 97.50 226 ALA A N 1
ATOM 1724 C CA . ALA A 1 226 ? -6.732 8.008 -15.866 1.00 97.50 226 ALA A CA 1
ATOM 1725 C C . ALA A 1 226 ? -7.484 6.661 -15.943 1.00 97.50 226 ALA A C 1
ATOM 1727 O O . ALA A 1 226 ? -8.714 6.647 -16.065 1.00 97.50 226 ALA A O 1
ATOM 1728 N N . THR A 1 227 ? -6.755 5.548 -15.874 1.00 97.75 227 THR A N 1
ATOM 1729 C CA . THR A 1 227 ? -7.264 4.170 -15.850 1.00 97.75 227 THR A CA 1
ATOM 1730 C C . THR A 1 227 ? -7.172 3.531 -14.464 1.00 97.75 227 THR A C 1
ATOM 1732 O O . THR A 1 227 ? -7.410 2.336 -14.336 1.00 97.75 227 THR A O 1
ATOM 1735 N N . CYS A 1 228 ? -6.885 4.332 -13.432 1.00 97.94 228 CYS A N 1
ATOM 1736 C CA . CYS A 1 228 ? -6.757 3.916 -12.038 1.00 97.94 228 CYS A CA 1
ATOM 1737 C C . CYS A 1 228 ? -5.528 3.036 -11.728 1.00 97.94 228 CYS A C 1
ATOM 1739 O O . CYS A 1 228 ? -5.440 2.493 -10.628 1.00 97.94 228 CYS A O 1
ATOM 1741 N N . ASN A 1 229 ? -4.547 2.925 -12.628 1.00 98.38 229 ASN A N 1
ATOM 1742 C CA . ASN A 1 229 ? -3.304 2.203 -12.342 1.00 98.38 229 ASN A CA 1
ATOM 1743 C C . ASN A 1 229 ? -2.408 3.032 -11.423 1.00 98.38 229 ASN A C 1
ATOM 1745 O O . ASN A 1 229 ? -2.182 4.212 -11.690 1.00 98.38 229 ASN A O 1
ATOM 1749 N N . ALA A 1 230 ? -1.851 2.416 -10.384 1.00 98.62 230 ALA A N 1
ATOM 1750 C CA . ALA A 1 230 ? -0.875 3.055 -9.513 1.00 98.62 230 ALA A CA 1
ATOM 1751 C C . ALA A 1 230 ? 0.490 3.165 -10.213 1.00 98.62 230 ALA A C 1
ATOM 1753 O O . ALA A 1 230 ? 0.997 2.201 -10.791 1.00 98.62 230 ALA A O 1
ATOM 1754 N N . MET A 1 231 ? 1.110 4.340 -10.139 1.00 98.06 231 MET A N 1
ATOM 1755 C CA . MET A 1 231 ? 2.392 4.640 -10.774 1.00 98.06 231 MET A CA 1
ATOM 1756 C C . MET A 1 231 ? 3.269 5.544 -9.911 1.00 98.06 231 MET A C 1
ATOM 1758 O O . MET A 1 231 ? 2.785 6.314 -9.082 1.00 98.06 231 MET A O 1
ATOM 1762 N N . LEU A 1 232 ? 4.576 5.448 -10.140 1.00 97.81 232 LEU A N 1
ATOM 1763 C CA . LEU A 1 232 ? 5.599 6.357 -9.646 1.00 97.81 232 LEU A CA 1
ATOM 1764 C C . LEU A 1 232 ? 6.184 7.134 -10.826 1.00 97.81 232 LEU A C 1
ATOM 1766 O O . LEU A 1 232 ? 7.001 6.606 -11.585 1.00 97.81 232 LEU A O 1
ATOM 1770 N N . GLY A 1 233 ? 5.768 8.390 -10.988 1.00 95.81 233 GLY A N 1
ATOM 1771 C CA . GLY A 1 233 ? 6.063 9.144 -12.206 1.00 95.81 233 GLY A CA 1
ATOM 1772 C C . GLY A 1 233 ? 5.447 8.444 -13.418 1.00 95.81 233 GLY A C 1
ATOM 1773 O O . GLY A 1 233 ? 4.232 8.400 -13.542 1.00 95.81 233 GLY A O 1
ATOM 1774 N N . GLU A 1 234 ? 6.282 7.874 -14.282 1.00 94.94 234 GLU A N 1
ATOM 1775 C CA . GLU A 1 234 ? 5.853 7.142 -15.486 1.00 94.94 234 GLU A CA 1
ATOM 1776 C C . GLU A 1 234 ? 5.892 5.613 -15.302 1.00 94.94 234 GLU A C 1
ATOM 1778 O O . GLU A 1 234 ? 5.528 4.861 -16.204 1.00 94.94 234 GLU A O 1
ATOM 1783 N N . HIS A 1 235 ? 6.339 5.129 -14.137 1.00 97.12 235 HIS A N 1
ATOM 1784 C CA . HIS A 1 235 ? 6.590 3.708 -13.894 1.00 97.12 235 HIS A CA 1
ATOM 1785 C C . HIS A 1 235 ? 5.436 3.058 -13.144 1.00 97.12 235 HIS A C 1
ATOM 1787 O O . HIS A 1 235 ? 5.140 3.436 -12.011 1.00 97.12 235 HIS A O 1
ATOM 1793 N N . TYR A 1 236 ? 4.817 2.036 -13.731 1.00 98.00 236 TYR A N 1
ATOM 1794 C CA . TYR A 1 236 ? 3.733 1.305 -13.078 1.00 98.00 236 TYR A CA 1
ATOM 1795 C C . TYR A 1 236 ? 4.204 0.559 -11.833 1.00 98.00 236 TYR A C 1
ATOM 1797 O O . TYR A 1 236 ? 5.221 -0.135 -11.866 1.00 98.00 236 TYR A O 1
ATOM 1805 N N . MET A 1 237 ? 3.417 0.667 -10.763 1.00 98.38 237 MET A N 1
ATOM 1806 C CA . MET A 1 237 ? 3.507 -0.189 -9.587 1.00 98.38 237 MET A CA 1
ATOM 1807 C C . MET A 1 237 ? 2.939 -1.565 -9.944 1.00 98.38 237 MET A C 1
ATOM 1809 O O . MET A 1 237 ? 1.786 -1.669 -10.361 1.00 98.38 237 MET A O 1
ATOM 1813 N N . ARG A 1 238 ? 3.726 -2.631 -9.806 1.00 97.69 238 ARG A N 1
ATOM 1814 C CA . ARG A 1 238 ? 3.344 -3.953 -10.311 1.00 97.69 238 ARG A CA 1
ATOM 1815 C C . ARG A 1 238 ? 3.832 -5.112 -9.454 1.00 97.69 238 ARG A C 1
ATOM 1817 O O . ARG A 1 238 ? 4.713 -4.964 -8.617 1.00 97.69 238 ARG A O 1
ATOM 1824 N N . THR A 1 239 ? 3.217 -6.252 -9.720 1.00 98.25 239 THR A N 1
ATOM 1825 C CA . THR A 1 239 ? 3.532 -7.598 -9.237 1.00 98.25 239 THR A CA 1
ATOM 1826 C C . THR A 1 239 ? 3.935 -8.466 -10.436 1.00 98.25 239 THR A C 1
ATOM 1828 O O . THR A 1 239 ? 3.793 -8.027 -11.585 1.00 98.25 239 THR A O 1
ATOM 1831 N N . SER A 1 240 ? 4.351 -9.711 -10.196 1.00 96.88 240 SER A N 1
ATOM 1832 C CA . SER A 1 240 ? 4.637 -10.697 -11.253 1.00 96.88 240 SER A CA 1
ATOM 1833 C C . SER A 1 240 ? 3.419 -10.985 -12.134 1.00 96.88 240 SER A C 1
ATOM 1835 O O . SER A 1 240 ? 3.557 -11.326 -13.308 1.00 96.88 240 SER A O 1
ATOM 1837 N N . VAL A 1 241 ? 2.207 -10.794 -11.598 1.00 96.50 241 VAL A N 1
ATOM 1838 C CA . VAL A 1 241 ? 0.961 -11.116 -12.305 1.00 96.50 241 VAL A CA 1
ATOM 1839 C C . VAL A 1 241 ? 0.322 -9.908 -12.995 1.00 96.50 241 VAL A C 1
ATOM 1841 O O . VAL A 1 241 ? -0.443 -10.069 -13.945 1.00 96.50 241 VAL A O 1
ATOM 1844 N N . GLY A 1 242 ? 0.612 -8.686 -12.550 1.00 97.31 242 GLY A N 1
ATOM 1845 C CA . GLY A 1 242 ? -0.027 -7.501 -13.115 1.00 97.31 242 GLY A CA 1
ATOM 1846 C C . GLY A 1 242 ? 0.197 -6.213 -12.337 1.00 97.31 242 GLY A C 1
ATOM 1847 O O . GLY A 1 242 ? 0.938 -6.164 -11.355 1.00 97.31 242 GLY A O 1
ATOM 1848 N N . VAL A 1 243 ? -0.454 -5.154 -12.810 1.00 98.31 243 VAL A N 1
ATOM 1849 C CA . VAL A 1 243 ? -0.352 -3.794 -12.270 1.00 98.31 243 VAL A CA 1
ATOM 1850 C C . VAL A 1 243 ? -1.260 -3.636 -11.049 1.00 98.31 243 VAL A C 1
ATOM 1852 O O . VAL A 1 243 ? -2.355 -4.193 -11.005 1.00 98.31 243 VAL A O 1
ATOM 1855 N N . VAL A 1 244 ? -0.789 -2.889 -10.053 1.00 98.62 244 VAL A N 1
ATOM 1856 C CA . VAL A 1 244 ? -1.580 -2.484 -8.887 1.00 98.62 244 VAL A CA 1
ATOM 1857 C C . VAL A 1 244 ? -2.523 -1.358 -9.297 1.00 98.62 244 VAL A C 1
ATOM 1859 O O . VAL A 1 244 ? -2.106 -0.400 -9.949 1.00 98.62 244 VAL A O 1
ATOM 1862 N N . VAL A 1 245 ? -3.778 -1.435 -8.873 1.00 98.50 245 VAL A N 1
ATOM 1863 C CA . VAL A 1 245 ? -4.812 -0.456 -9.221 1.00 98.50 245 VAL A CA 1
ATOM 1864 C C . VAL A 1 245 ? -5.407 0.190 -7.976 1.00 98.50 245 VAL A C 1
ATOM 1866 O O . VAL A 1 245 ? -5.259 -0.304 -6.862 1.00 98.50 245 VAL A O 1
ATOM 1869 N N . CYS A 1 246 ? -6.090 1.310 -8.156 1.00 96.19 246 CYS A N 1
ATOM 1870 C CA . CYS A 1 246 ? -7.098 1.782 -7.213 1.00 96.19 246 CYS A CA 1
ATOM 1871 C C . CYS A 1 246 ? -8.501 1.499 -7.786 1.00 96.19 246 CYS A C 1
ATOM 1873 O O . CYS A 1 246 ? -8.646 1.420 -9.007 1.00 96.19 246 CYS A O 1
ATOM 1875 N N . PRO A 1 247 ? -9.532 1.329 -6.943 1.00 96.38 247 PRO A N 1
ATOM 1876 C CA . PRO A 1 247 ? -10.872 0.962 -7.403 1.00 96.38 247 PRO A CA 1
ATOM 1877 C C . PRO A 1 247 ? -11.501 1.953 -8.391 1.00 96.38 247 PRO A C 1
ATOM 1879 O O . PRO A 1 247 ? -12.060 1.542 -9.409 1.00 96.38 247 PRO A O 1
ATOM 1882 N N . SER A 1 248 ? -11.443 3.258 -8.106 1.00 97.81 248 SER A N 1
ATOM 1883 C CA . SER A 1 248 ? -12.159 4.261 -8.908 1.00 97.81 248 SER A CA 1
ATOM 1884 C C . SER A 1 248 ? -11.479 5.629 -9.015 1.00 97.81 248 SER A C 1
ATOM 1886 O O . SER A 1 248 ? -11.789 6.399 -9.932 1.00 97.81 248 SER A O 1
ATOM 1888 N N . LEU A 1 249 ? -10.539 5.942 -8.121 1.00 97.62 249 LEU A N 1
ATOM 1889 C CA . LEU A 1 249 ? -9.911 7.260 -8.046 1.00 97.62 249 LEU A CA 1
ATOM 1890 C C . LEU A 1 249 ? -8.868 7.502 -9.148 1.00 97.62 249 LEU A C 1
ATOM 1892 O O . LEU A 1 249 ? -7.737 7.040 -9.074 1.00 97.62 249 LEU A O 1
ATOM 1896 N N . LYS A 1 250 ? -9.214 8.309 -10.152 1.00 97.75 250 LYS A N 1
ATOM 1897 C CA . LYS A 1 250 ? -8.323 8.679 -11.268 1.00 97.75 250 LYS A CA 1
ATOM 1898 C C . LYS A 1 250 ? -7.458 9.889 -10.940 1.00 97.75 250 LYS A C 1
ATOM 1900 O O . LYS A 1 250 ? -7.962 10.853 -10.366 1.00 97.75 250 LYS A O 1
ATOM 1905 N N . ASN A 1 251 ? -6.208 9.899 -11.409 1.00 97.19 251 ASN A N 1
ATOM 1906 C CA . ASN A 1 251 ? -5.272 11.021 -11.210 1.00 97.19 251 ASN A CA 1
ATOM 1907 C C . ASN A 1 251 ? -5.119 11.424 -9.729 1.00 97.19 251 ASN A C 1
ATOM 1909 O O . ASN A 1 251 ? -4.897 12.594 -9.410 1.00 97.19 251 ASN A O 1
ATOM 1913 N N . ALA A 1 252 ? -5.291 10.456 -8.831 1.00 97.75 252 ALA A N 1
ATOM 1914 C CA . ALA A 1 252 ? -5.347 10.645 -7.392 1.00 97.75 252 ALA A CA 1
ATOM 1915 C C . ALA A 1 252 ? -3.954 10.550 -6.773 1.00 97.75 252 ALA A C 1
ATOM 1917 O O . ALA A 1 252 ? -3.062 9.899 -7.318 1.00 97.75 252 ALA A O 1
ATOM 1918 N N . ASN A 1 253 ? -3.765 11.195 -5.623 1.00 98.12 253 ASN A N 1
ATOM 1919 C CA . ASN A 1 253 ? -2.512 11.094 -4.881 1.00 98.12 253 ASN A CA 1
ATOM 1920 C C . ASN A 1 253 ? -2.477 9.769 -4.123 1.00 98.12 253 ASN A C 1
ATOM 1922 O O . ASN A 1 253 ? -3.491 9.362 -3.555 1.00 98.12 253 ASN A O 1
ATOM 1926 N N . ILE A 1 254 ? -1.312 9.130 -4.070 1.00 98.38 254 ILE A N 1
ATOM 1927 C CA . ILE A 1 254 ? -1.109 7.907 -3.293 1.00 98.38 254 ILE A CA 1
ATOM 1928 C C . ILE A 1 254 ? -0.302 8.231 -2.032 1.00 98.38 254 ILE A C 1
ATOM 1930 O O . ILE A 1 254 ? 0.697 8.955 -2.082 1.00 98.38 254 ILE A O 1
ATOM 1934 N N . SER A 1 255 ? -0.746 7.691 -0.898 1.00 94.62 255 SER A N 1
ATOM 1935 C CA . SER A 1 255 ? -0.146 7.885 0.428 1.00 94.62 255 SER A CA 1
ATOM 1936 C C . SER A 1 255 ? -0.190 6.632 1.283 1.00 94.62 255 SER A C 1
ATOM 1938 O O . SER A 1 255 ? -1.049 5.766 1.002 1.00 94.62 255 SER A O 1
#

Solvent-accessible surface area (backbone atoms only — not comparable to full-atom values): 15975 Å² total; per-residue (Å²): 139,86,87,82,89,84,83,87,84,87,80,88,80,91,79,88,84,88,82,83,89,86,84,88,78,92,78,88,82,82,81,91,77,90,86,89,90,84,86,88,79,91,82,91,83,89,86,84,85,89,86,88,83,84,88,85,85,89,83,82,87,82,82,90,84,87,84,88,90,79,94,74,93,72,79,96,81,69,85,62,67,60,59,49,38,55,54,46,35,31,45,37,33,23,31,21,29,25,76,40,71,46,74,37,92,87,36,89,52,28,32,37,33,34,30,34,43,64,57,99,62,59,38,43,29,55,45,78,42,52,88,59,47,63,71,82,70,47,54,70,32,58,28,34,29,41,54,33,58,67,68,43,76,57,89,86,44,66,17,50,41,41,73,35,27,35,23,44,96,82,64,79,49,54,41,60,24,33,53,45,90,83,59,52,53,36,40,64,40,41,55,48,61,82,78,47,66,89,67,59,58,74,57,45,51,35,66,54,36,64,74,67,41,39,62,77,67,39,40,86,41,25,28,21,35,90,83,11,41,31,22,47,72,92,24,38,30,26,46,99,85,37,61,24,27,33,89,76,55,51,68,10,47,36,84

InterPro domains:
  IPR002547 tRNA-binding domain [PF01588] (93-188)
  IPR002547 tRNA-binding domain [PS50886] (87-190)
  IPR012340 Nucleic acid-binding, OB-fold [G3DSA:2.40.50.140] (88-255)
  IPR012340 Nucleic acid-binding, OB-fold [SSF50249] (88-254)

Mean predicted aligned error: 15.63 Å

Secondary structure (DSSP, 8-state):
----------------------------PPPP-------------------------------------------S--SSHHHHHHHHHTS-EEEEEEEEEEE-TT-TT-EEEEEE-SSSSPEEEEES-TTTS-GGGTTT-EEEEE-SSPPEEETTEEE--EE-EEE-TTSS-EEE-B--TTPPTTPEEEES-GGGGGGPPPPPPHHHHHHHTHHHHHGGGEEE-TT-BEEETTEEEE-SS-B-B-SS-TT-EE-

Nearest PDB structures (foldseek):
  1ntg-assembly4_D  TM=9.386E-01  e=7.222E-20  Homo sapiens
  1e7z-assembly1_A  TM=9.366E-01  e=7.033E-19  Homo sapiens
  1fl0-assembly1_A  TM=9.337E-01  e=7.881E-19  Homo sapiens
  5zkg-assembly2_B  TM=9.382E-01  e=2.545E-15  Plasmodium vivax
  8ong-assembly1_A  TM=8.244E-01  e=2.545E-15  Homo sapiens